Protein AF-R7Q2E0-F1 (afdb_monomer)

Sequence (191 aa):
MAVLASPFTLIGTLVTGNFVAKRSPLEVYLYGYALRFILSLTGPACVSFLKAQEGVVSTTFYFLILFITIMYSFASECLMFVGVGAFFLNVSSSSIHVAGSYLTLLNTSSNMGGTWHKALTLWLVDRLTWREDCIIPPDAAAGTLCPVKYDGYYVISTALVPVAAVIGLYFAKTLPWLAKLPDSSWKASKR

Nearest PDB structures (foldseek):
  5c22-assembly3_C  TM=2.745E-01  e=9.939E+00  Escherichia coli

pLDDT: mean 86.36, std 9.63, range [49.28, 96.69]

Foldseek 3Di:
DCVVLVVVLVVLQVVLLVVCVVDPLLVLQLVLLVQLLVLLVCVVVLVVVCVVVVNDDDPVSVVVVVVSVSSNCSSVRRRNVSSVLVVLQLLLVLAVVCSVVSSVVSVVVVVCVVPVVVVVLVVQQVVQWDFDDDDQPPPHDPPPGGDTPDGSVVVVSVVCSVVSVVVSVVSVPVSVVVSPDDSNVSYDDPD

Structure (mmCIF, N/CA/C/O backbone):
data_AF-R7Q2E0-F1
#
_entry.id   AF-R7Q2E0-F1
#
loop_
_atom_site.group_PDB
_atom_site.id
_atom_site.type_symbol
_atom_site.label_atom_id
_atom_site.label_alt_id
_atom_site.label_comp_id
_atom_site.label_asym_id
_atom_site.label_entity_id
_atom_site.label_seq_id
_atom_site.pdbx_PDB_ins_code
_atom_site.Cartn_x
_atom_site.Cartn_y
_atom_site.Cartn_z
_atom_site.occupancy
_atom_site.B_iso_or_equiv
_atom_site.auth_seq_id
_atom_site.auth_comp_id
_atom_site.auth_asym_id
_atom_site.auth_atom_id
_atom_site.pdbx_PDB_model_num
ATOM 1 N N . MET A 1 1 ? 16.270 4.270 3.795 1.00 54.31 1 MET A N 1
ATOM 2 C CA . MET A 1 1 ? 15.060 5.115 3.655 1.00 54.31 1 MET A CA 1
ATOM 3 C C . MET A 1 1 ? 14.190 5.156 4.912 1.00 54.31 1 MET A C 1
ATOM 5 O O . MET A 1 1 ? 13.760 6.245 5.260 1.00 54.31 1 MET A O 1
ATOM 9 N N . ALA A 1 2 ? 13.994 4.046 5.644 1.00 59.59 2 ALA A N 1
ATOM 10 C CA . ALA A 1 2 ? 13.219 4.038 6.900 1.00 59.59 2 ALA A CA 1
ATOM 11 C C . ALA A 1 2 ? 13.709 5.054 7.956 1.00 59.59 2 ALA A C 1
ATOM 13 O O . ALA A 1 2 ? 12.898 5.665 8.637 1.00 59.59 2 ALA A O 1
ATOM 14 N N . VAL A 1 3 ? 15.023 5.299 8.039 1.00 71.44 3 VAL A N 1
ATOM 15 C CA . VAL A 1 3 ? 15.617 6.264 8.988 1.00 71.44 3 VAL A CA 1
ATOM 16 C C . VAL A 1 3 ? 15.252 7.721 8.671 1.00 71.44 3 VAL A C 1
ATOM 18 O O . VAL A 1 3 ? 15.127 8.529 9.581 1.00 71.44 3 VAL A O 1
ATOM 21 N N . LEU A 1 4 ? 15.062 8.070 7.393 1.00 73.88 4 LEU A N 1
ATOM 22 C CA . LEU A 1 4 ? 14.705 9.440 6.999 1.00 73.88 4 LEU A CA 1
ATOM 23 C C . LEU A 1 4 ? 13.206 9.711 7.169 1.00 73.88 4 LEU A C 1
ATOM 25 O O . LEU A 1 4 ? 12.820 10.837 7.457 1.00 73.88 4 LEU A O 1
ATOM 29 N N . ALA A 1 5 ? 12.369 8.685 6.997 1.00 74.94 5 ALA A N 1
ATOM 30 C CA . ALA A 1 5 ? 10.920 8.796 7.142 1.00 74.94 5 ALA A CA 1
ATOM 31 C C . ALA A 1 5 ? 10.451 8.664 8.601 1.00 74.94 5 ALA A C 1
ATOM 33 O O . ALA A 1 5 ? 9.434 9.250 8.960 1.00 74.94 5 ALA A O 1
ATOM 34 N N . SER A 1 6 ? 11.194 7.952 9.457 1.00 81.56 6 SER A N 1
ATOM 35 C CA . SER A 1 6 ? 10.791 7.662 10.838 1.00 81.56 6 SER A CA 1
ATOM 36 C C . SER A 1 6 ? 10.424 8.881 11.700 1.00 81.56 6 SER A C 1
ATOM 38 O O . SER A 1 6 ? 9.398 8.787 12.380 1.00 81.56 6 SER A O 1
ATOM 40 N N . PRO A 1 7 ? 11.141 10.030 11.692 1.00 82.88 7 PRO A N 1
ATOM 41 C CA . PRO A 1 7 ? 10.708 11.186 12.480 1.00 82.88 7 PRO A CA 1
ATOM 42 C C . PRO A 1 7 ? 9.372 11.755 11.982 1.00 82.88 7 PRO A C 1
ATOM 44 O O . PRO A 1 7 ? 8.519 12.130 12.787 1.00 82.88 7 PRO A O 1
ATOM 47 N N . PHE A 1 8 ? 9.150 11.765 10.664 1.00 82.75 8 PHE A N 1
ATOM 48 C CA . PHE A 1 8 ? 7.896 12.228 10.067 1.00 82.75 8 PHE A CA 1
ATOM 49 C C . PHE A 1 8 ? 6.744 11.273 10.365 1.00 82.75 8 PHE A C 1
ATOM 51 O O . PHE A 1 8 ? 5.653 11.731 10.704 1.00 82.75 8 PHE A O 1
ATOM 58 N N . THR A 1 9 ? 6.983 9.960 10.304 1.00 84.12 9 THR A N 1
ATOM 59 C CA . THR A 1 9 ? 5.995 8.963 10.718 1.00 84.12 9 THR A CA 1
ATOM 60 C C . THR A 1 9 ? 5.638 9.151 12.187 1.00 84.12 9 THR A C 1
ATOM 62 O O . THR A 1 9 ? 4.456 9.170 12.515 1.00 84.12 9 THR A O 1
ATOM 65 N N . LEU A 1 10 ? 6.615 9.341 13.080 1.00 86.75 10 LEU A N 1
ATOM 66 C CA . LEU A 1 10 ? 6.354 9.488 14.514 1.00 86.75 10 LEU A CA 1
ATOM 67 C C . LEU A 1 10 ? 5.422 10.675 14.791 1.00 86.75 10 LEU A C 1
ATOM 69 O O . LEU A 1 10 ? 4.383 10.519 15.433 1.00 86.75 10 LEU A O 1
ATOM 73 N N . ILE A 1 11 ? 5.754 11.846 14.244 1.00 87.12 11 ILE A N 1
ATOM 74 C CA . ILE A 1 11 ? 4.929 13.053 14.377 1.00 87.12 11 ILE A CA 1
ATOM 75 C C . ILE A 1 11 ? 3.557 12.836 13.724 1.00 87.12 11 ILE A C 1
ATOM 77 O O . ILE A 1 11 ? 2.524 13.157 14.313 1.00 87.12 11 ILE A O 1
ATOM 81 N N . GLY A 1 12 ? 3.528 12.242 12.529 1.00 85.12 12 GLY A N 1
ATOM 82 C CA . GLY A 1 12 ? 2.299 11.940 11.801 1.00 85.12 12 GLY A CA 1
ATOM 83 C C . GLY A 1 12 ? 1.367 10.995 12.559 1.00 85.12 12 GLY A C 1
ATOM 84 O O . GLY A 1 12 ? 0.153 11.194 12.551 1.00 85.12 12 GLY A O 1
ATOM 85 N N . THR A 1 13 ? 1.922 10.017 13.273 1.00 87.31 13 THR A N 1
ATOM 86 C CA . THR A 1 13 ? 1.185 9.077 14.129 1.00 87.31 13 THR A CA 1
ATOM 87 C C . THR A 1 13 ? 0.514 9.814 15.287 1.00 87.31 13 THR A C 1
ATOM 89 O O . THR A 1 13 ? -0.667 9.592 15.547 1.00 87.31 13 THR A O 1
ATOM 92 N N . LEU A 1 14 ? 1.220 10.747 15.940 1.00 87.75 14 LEU A N 1
ATOM 93 C CA . LEU A 1 14 ? 0.660 11.557 17.032 1.00 87.75 14 LEU A CA 1
ATOM 94 C C . LEU A 1 14 ? -0.498 12.440 16.550 1.00 87.75 14 LEU A C 1
ATOM 96 O O . LEU A 1 14 ? -1.557 12.492 17.179 1.00 87.75 14 LEU A O 1
ATOM 100 N N . VAL A 1 15 ? -0.325 13.104 15.403 1.00 87.69 15 VAL A N 1
ATOM 101 C CA . VAL A 1 15 ? -1.382 13.922 14.787 1.00 87.69 15 VAL A CA 1
ATOM 102 C C . VAL A 1 15 ? -2.574 13.054 14.389 1.00 87.69 15 VAL A C 1
ATOM 104 O O . VAL A 1 15 ? -3.724 13.420 14.641 1.00 87.69 15 VAL A O 1
ATOM 107 N N . THR A 1 16 ? -2.312 11.880 13.815 1.00 88.62 16 THR A N 1
ATOM 108 C CA . THR A 1 16 ? -3.370 10.964 13.388 1.00 88.62 16 THR A CA 1
ATOM 109 C C . THR A 1 16 ? -4.120 10.363 14.572 1.00 88.62 16 THR A C 1
ATOM 111 O O . THR A 1 16 ? -5.328 10.191 14.476 1.00 88.62 16 THR A O 1
ATOM 114 N N . GLY A 1 17 ? -3.473 10.139 15.719 1.00 86.25 17 GLY A N 1
ATOM 115 C CA . GLY A 1 17 ? -4.158 9.724 16.947 1.00 86.25 17 GLY A CA 1
ATOM 116 C C . GLY A 1 17 ? -5.265 10.704 17.355 1.00 86.25 17 GLY A C 1
ATOM 117 O O . GLY A 1 17 ? -6.399 10.297 17.608 1.00 86.25 17 GLY A O 1
ATOM 118 N N . ASN A 1 18 ? -4.986 12.010 17.297 1.00 86.81 18 ASN A N 1
ATOM 119 C CA . ASN A 1 18 ? -6.003 13.043 17.529 1.00 86.81 18 ASN A CA 1
ATOM 120 C C . ASN A 1 18 ? -7.093 13.054 16.447 1.00 86.81 18 ASN A C 1
ATOM 122 O O . ASN A 1 18 ? -8.248 13.371 16.728 1.00 86.81 18 ASN A O 1
ATOM 126 N N . PHE A 1 19 ? -6.738 12.733 15.202 1.00 86.19 19 PHE A N 1
ATOM 127 C CA . PHE A 1 19 ? -7.691 12.652 14.097 1.00 86.19 19 PHE A CA 1
ATOM 128 C C . PHE A 1 19 ? -8.641 11.455 14.244 1.00 86.19 19 PHE A C 1
ATOM 130 O O . PHE A 1 19 ? -9.847 11.609 14.070 1.00 86.19 19 PHE A O 1
ATOM 137 N N . VAL A 1 20 ? -8.116 10.299 14.656 1.00 89.00 20 VAL A N 1
ATOM 138 C CA . VAL A 1 20 ? -8.879 9.087 14.982 1.00 89.00 20 VAL A CA 1
ATOM 139 C C . VAL A 1 20 ? -9.778 9.297 16.197 1.00 89.00 20 VAL A C 1
ATOM 141 O O . VAL A 1 20 ? -10.866 8.751 16.230 1.00 89.00 20 VAL A O 1
ATOM 144 N N . ALA A 1 21 ? -9.391 10.120 17.174 1.00 84.38 21 ALA A N 1
ATOM 145 C CA . ALA A 1 21 ? -10.281 10.452 18.290 1.00 84.38 21 ALA A CA 1
ATOM 146 C C . ALA A 1 21 ? -11.501 11.294 17.859 1.00 84.38 21 ALA A C 1
ATOM 148 O O . ALA A 1 21 ? -12.548 11.245 18.499 1.00 84.38 21 ALA A O 1
ATOM 149 N N . LYS A 1 22 ? -11.375 12.082 16.780 1.00 85.88 22 LYS A N 1
ATOM 150 C CA . LYS A 1 22 ? -12.439 12.966 16.263 1.00 85.88 22 LYS A CA 1
ATOM 151 C C . LYS A 1 22 ? -13.323 12.319 15.190 1.00 85.88 22 LYS A C 1
ATOM 153 O O . LYS A 1 22 ? -14.399 12.837 14.906 1.00 85.88 22 LYS A O 1
ATOM 158 N N . ARG A 1 23 ? -12.849 11.258 14.538 1.00 86.25 23 ARG A N 1
ATOM 159 C CA . ARG A 1 23 ? -13.483 10.564 13.398 1.00 86.25 23 ARG A CA 1
ATOM 160 C C . ARG A 1 23 ? -13.627 9.076 13.715 1.00 86.25 23 ARG A C 1
ATOM 162 O O . ARG A 1 23 ? -13.121 8.613 14.726 1.00 86.25 23 ARG A O 1
ATOM 169 N N . SER A 1 24 ? -14.280 8.290 12.862 1.00 88.38 24 SER A N 1
ATOM 170 C CA . SER A 1 24 ? -14.234 6.834 13.047 1.00 88.38 24 SER A CA 1
ATOM 171 C C . SER A 1 24 ? -12.842 6.281 12.680 1.00 88.38 24 SER A C 1
ATOM 173 O O . SER A 1 24 ? -12.307 6.654 11.630 1.00 88.38 24 SER A O 1
ATOM 175 N N . PRO A 1 25 ? -12.261 5.342 13.456 1.00 91.31 25 PRO A N 1
ATOM 176 C CA . PRO A 1 25 ? -10.984 4.701 13.119 1.00 91.31 25 PRO A CA 1
ATOM 177 C C . PRO A 1 25 ? -10.942 4.095 11.706 1.00 91.31 25 PRO A C 1
ATOM 179 O O . PRO A 1 25 ? -9.929 4.176 11.009 1.00 91.31 25 PRO A O 1
ATOM 182 N N . LEU A 1 26 ? -12.068 3.540 11.247 1.00 92.12 26 LEU A N 1
ATOM 183 C CA . LEU A 1 26 ? -12.185 2.925 9.924 1.00 92.12 26 LEU A CA 1
ATOM 184 C C . LEU A 1 26 ? -12.320 3.953 8.788 1.00 92.12 26 LEU A C 1
ATOM 186 O O . LEU A 1 26 ? -11.913 3.672 7.663 1.00 92.12 26 LEU A O 1
ATOM 190 N N . GLU A 1 27 ? -12.826 5.159 9.061 1.00 91.75 27 GLU A N 1
ATOM 191 C CA . GLU A 1 27 ? -12.804 6.255 8.080 1.00 91.75 27 GLU A CA 1
ATOM 192 C C . GLU A 1 27 ? -11.373 6.742 7.837 1.00 91.75 27 GLU A C 1
ATOM 194 O O . GLU A 1 27 ? -10.974 6.953 6.692 1.00 91.75 27 GLU A O 1
ATOM 199 N N . VAL A 1 28 ? -10.573 6.860 8.902 1.00 93.44 28 VAL A N 1
ATOM 200 C CA . VAL A 1 28 ? -9.149 7.214 8.794 1.00 93.44 28 VAL A CA 1
ATOM 201 C C . VAL A 1 28 ? -8.389 6.167 7.979 1.00 93.44 28 VAL A C 1
ATOM 203 O O . VAL A 1 28 ? -7.603 6.524 7.098 1.00 93.44 28 VAL A O 1
ATOM 206 N N . TYR A 1 29 ? -8.690 4.882 8.195 1.00 94.56 29 TYR A N 1
ATOM 207 C CA . TYR A 1 29 ? -8.155 3.796 7.374 1.00 94.56 29 TYR A CA 1
ATOM 208 C C . TYR A 1 29 ? -8.505 3.964 5.888 1.00 94.56 29 TYR A C 1
ATOM 210 O O . TYR A 1 29 ? -7.625 3.826 5.038 1.00 94.56 29 TYR A O 1
ATOM 218 N N . LEU A 1 30 ? -9.759 4.296 5.557 1.00 94.88 30 LEU A N 1
ATOM 219 C CA . LEU A 1 30 ? -10.197 4.494 4.170 1.00 94.88 30 LEU A CA 1
ATOM 220 C C . LEU A 1 30 ? -9.506 5.684 3.492 1.00 94.88 30 LEU A C 1
ATOM 222 O O . LEU A 1 30 ? -9.117 5.568 2.329 1.00 94.88 30 LEU A O 1
ATOM 226 N N . TYR A 1 31 ? -9.293 6.798 4.202 1.00 94.06 31 TYR A N 1
ATOM 227 C CA . TYR A 1 31 ? -8.503 7.917 3.674 1.00 94.06 31 TYR A CA 1
ATOM 228 C C . TYR A 1 31 ? -7.063 7.496 3.364 1.00 94.06 31 TYR A C 1
ATOM 230 O O . TYR A 1 31 ? -6.542 7.811 2.292 1.00 94.06 31 TYR A O 1
ATOM 238 N N . GLY A 1 32 ? -6.439 6.737 4.271 1.00 95.12 32 GLY A N 1
ATOM 239 C CA . GLY A 1 32 ? -5.107 6.175 4.057 1.00 95.12 32 GLY A CA 1
ATOM 240 C C . GLY A 1 32 ? -5.056 5.215 2.870 1.00 95.12 32 GLY A C 1
ATOM 241 O O . GLY A 1 32 ? -4.151 5.311 2.043 1.00 95.12 32 GLY A O 1
ATOM 242 N N . TYR A 1 33 ? -6.059 4.345 2.736 1.00 95.56 33 TYR A N 1
ATOM 243 C CA . TYR A 1 33 ? -6.181 3.425 1.609 1.00 95.56 33 TYR A CA 1
ATOM 244 C C . TYR A 1 33 ? -6.274 4.174 0.276 1.00 95.56 33 TYR A C 1
ATOM 246 O O . TYR A 1 33 ? -5.527 3.867 -0.651 1.00 95.56 33 TYR A O 1
ATOM 254 N N . ALA A 1 34 ? -7.150 5.180 0.182 1.00 96.06 34 ALA A N 1
ATOM 255 C CA . ALA A 1 34 ? -7.335 5.969 -1.033 1.00 96.06 34 ALA A CA 1
ATOM 256 C C . ALA A 1 34 ? -6.048 6.708 -1.434 1.00 96.06 34 ALA A C 1
ATOM 258 O O . ALA A 1 34 ? -5.621 6.624 -2.586 1.00 96.06 34 ALA A O 1
ATOM 259 N N . LEU A 1 35 ? -5.388 7.366 -0.474 1.00 95.75 35 LEU A N 1
ATOM 260 C CA . LEU A 1 35 ? -4.114 8.044 -0.713 1.00 95.75 35 LEU A CA 1
ATOM 261 C C . LEU A 1 35 ? -3.034 7.058 -1.179 1.00 95.75 35 LEU A C 1
ATOM 263 O O . LEU A 1 35 ? -2.354 7.303 -2.175 1.00 95.75 35 LEU A O 1
ATOM 267 N N . ARG A 1 36 ? -2.905 5.911 -0.502 1.00 94.50 36 ARG A N 1
ATOM 268 C CA . ARG A 1 36 ? -1.940 4.867 -0.861 1.00 94.50 36 ARG A CA 1
ATOM 269 C C . ARG A 1 36 ? -2.208 4.292 -2.249 1.00 94.50 36 ARG A C 1
ATOM 271 O O . ARG A 1 36 ? -1.256 4.046 -2.985 1.00 94.50 36 ARG A O 1
ATOM 278 N N . PHE A 1 37 ? -3.472 4.082 -2.608 1.00 95.50 37 PHE A N 1
ATOM 279 C CA . PHE A 1 37 ? -3.852 3.585 -3.926 1.00 95.50 37 PHE A CA 1
ATOM 280 C C . PHE A 1 37 ? -3.392 4.553 -5.020 1.00 95.50 37 PHE A C 1
ATOM 282 O O . PHE A 1 37 ? -2.672 4.132 -5.921 1.00 95.50 37 PHE A O 1
ATOM 289 N N . ILE A 1 38 ? -3.683 5.851 -4.890 1.00 95.50 38 ILE A N 1
ATOM 290 C CA . ILE A 1 38 ? -3.251 6.875 -5.857 1.00 95.50 38 ILE A CA 1
ATOM 291 C C . ILE A 1 38 ? -1.720 6.917 -5.970 1.00 95.50 38 ILE A C 1
ATOM 293 O O . ILE A 1 38 ? -1.183 6.873 -7.074 1.00 95.50 38 ILE A O 1
ATOM 297 N N . LEU A 1 39 ? -1.008 6.936 -4.838 1.00 94.44 39 LEU A N 1
ATOM 298 C CA . LEU A 1 39 ? 0.460 6.934 -4.820 1.00 94.44 39 LEU A CA 1
ATOM 299 C C . LEU A 1 39 ? 1.053 5.651 -5.419 1.00 94.44 39 LEU A C 1
ATOM 301 O O . LEU A 1 39 ? 2.131 5.680 -6.000 1.00 94.44 39 LEU A O 1
ATOM 305 N N . SER A 1 40 ? 0.366 4.512 -5.315 1.00 93.19 40 SER A N 1
ATOM 306 C CA . SER A 1 40 ? 0.847 3.258 -5.905 1.00 93.19 40 SER A CA 1
ATOM 307 C C . SER A 1 40 ? 0.826 3.265 -7.436 1.00 93.19 40 SER A C 1
ATOM 309 O O . SER A 1 40 ? 1.659 2.601 -8.054 1.00 93.19 40 SER A O 1
ATOM 311 N N . LEU A 1 41 ? -0.049 4.070 -8.053 1.00 93.69 41 LEU A N 1
ATOM 312 C CA . LEU A 1 41 ? -0.124 4.213 -9.511 1.00 93.69 41 LEU A CA 1
ATOM 313 C C . LEU A 1 41 ? 1.126 4.882 -10.094 1.00 93.69 41 LEU A C 1
ATOM 315 O O . LEU A 1 41 ? 1.469 4.639 -11.249 1.00 93.69 41 LEU A O 1
ATOM 319 N N . THR A 1 42 ? 1.834 5.698 -9.308 1.00 92.94 42 THR A N 1
ATOM 320 C CA . THR A 1 42 ? 3.044 6.382 -9.783 1.00 92.94 42 THR A CA 1
ATOM 321 C C . THR A 1 42 ? 4.257 5.455 -9.831 1.00 92.94 42 THR A C 1
ATOM 323 O O . THR A 1 42 ? 5.205 5.744 -10.552 1.00 92.94 42 THR A O 1
ATOM 326 N N . GLY A 1 43 ? 4.239 4.331 -9.103 1.00 90.94 43 GLY A N 1
ATOM 327 C CA . GLY A 1 43 ? 5.366 3.398 -9.005 1.00 90.94 43 GLY A CA 1
ATOM 328 C C . GLY A 1 43 ? 5.853 2.885 -10.367 1.00 90.94 43 GLY A C 1
ATOM 329 O O . GLY A 1 43 ? 7.004 3.148 -10.722 1.00 90.94 43 GLY A O 1
ATOM 330 N N . PRO A 1 44 ? 4.993 2.223 -11.167 1.00 92.25 44 PRO A N 1
ATOM 331 C CA . PRO A 1 44 ? 5.378 1.736 -12.490 1.00 92.25 44 PRO A CA 1
ATOM 332 C C . PRO A 1 44 ? 5.858 2.850 -13.428 1.00 92.25 44 PRO A C 1
ATOM 334 O O . PRO A 1 44 ? 6.835 2.656 -14.148 1.00 92.25 44 PRO A O 1
ATOM 337 N N . ALA A 1 45 ? 5.234 4.032 -13.367 1.00 90.62 45 ALA A N 1
ATOM 338 C CA . ALA A 1 45 ? 5.626 5.189 -14.171 1.00 90.62 45 ALA A CA 1
ATOM 339 C C . ALA A 1 45 ? 7.036 5.700 -13.816 1.00 90.62 45 ALA A C 1
ATOM 341 O O . ALA A 1 45 ? 7.829 6.019 -14.704 1.00 90.62 45 ALA A O 1
ATOM 342 N N . CYS A 1 46 ? 7.386 5.733 -12.525 1.00 90.44 46 CYS A N 1
ATOM 343 C CA . CYS A 1 46 ? 8.733 6.089 -12.078 1.00 90.44 46 CYS A CA 1
ATOM 344 C C . CYS A 1 46 ? 9.780 5.084 -12.581 1.00 90.44 46 CYS A C 1
ATOM 346 O O . CYS A 1 46 ? 10.847 5.493 -13.038 1.00 90.44 46 CYS A O 1
ATOM 348 N N . VAL A 1 47 ? 9.477 3.782 -12.540 1.00 90.19 47 VAL A N 1
ATOM 349 C CA . VAL A 1 47 ? 10.392 2.737 -13.033 1.00 90.19 47 VAL A CA 1
ATOM 350 C C . VAL A 1 47 ? 10.585 2.847 -14.546 1.00 90.19 47 VAL A C 1
ATOM 352 O O . VAL A 1 47 ? 11.720 2.777 -15.017 1.00 90.19 47 VAL A O 1
ATOM 355 N N . SER A 1 48 ? 9.518 3.081 -15.317 1.00 88.00 48 SER A N 1
ATOM 356 C CA . SER A 1 48 ? 9.633 3.256 -16.770 1.00 88.00 48 SER A CA 1
ATOM 357 C C . SER A 1 48 ? 10.432 4.501 -17.144 1.00 88.00 48 SER A C 1
ATOM 359 O O . SER A 1 48 ? 11.240 4.452 -18.067 1.00 88.00 48 SER A O 1
ATOM 361 N N . PHE A 1 49 ? 10.256 5.597 -16.399 1.00 88.94 49 PHE A N 1
ATOM 362 C CA . PHE A 1 49 ? 11.017 6.825 -16.613 1.00 88.94 49 PHE A CA 1
ATOM 363 C C . PHE A 1 49 ? 12.512 6.615 -16.353 1.00 88.94 49 PHE A C 1
ATOM 365 O O . PHE A 1 49 ? 13.340 7.019 -17.163 1.00 88.94 49 PHE A O 1
ATOM 372 N N . LEU A 1 50 ? 12.864 5.925 -15.263 1.00 87.88 50 LEU A N 1
ATOM 373 C CA . LEU A 1 50 ? 14.260 5.631 -14.946 1.00 87.88 50 LEU A CA 1
ATOM 374 C C . LEU A 1 50 ? 14.909 4.709 -15.990 1.00 87.88 50 LEU A C 1
ATOM 376 O O . LEU A 1 50 ? 16.056 4.938 -16.369 1.00 87.88 50 LEU A O 1
ATOM 380 N N . LYS A 1 51 ? 14.174 3.704 -16.493 1.00 85.19 51 LYS A N 1
ATOM 381 C CA . LYS A 1 51 ? 14.648 2.846 -17.593 1.00 85.19 51 LYS A CA 1
ATOM 382 C C . LYS A 1 51 ? 14.923 3.653 -18.868 1.00 85.19 51 LYS A C 1
ATOM 384 O O . LYS A 1 51 ? 15.920 3.395 -19.529 1.00 85.19 51 LYS A O 1
ATOM 389 N N . ALA A 1 52 ? 14.086 4.643 -19.188 1.00 85.12 52 ALA A N 1
ATOM 390 C CA . ALA A 1 52 ? 14.279 5.511 -20.353 1.00 85.12 52 ALA A CA 1
ATOM 391 C C . ALA A 1 52 ? 15.499 6.446 -20.235 1.00 85.12 52 ALA A C 1
ATOM 393 O O . ALA A 1 52 ? 16.006 6.912 -21.247 1.00 85.12 52 ALA A O 1
ATOM 394 N N . GLN A 1 53 ? 15.969 6.717 -19.015 1.00 85.19 53 GLN A N 1
ATOM 395 C CA . GLN A 1 53 ? 17.150 7.542 -18.733 1.00 85.19 53 GLN A CA 1
ATOM 396 C C . GLN A 1 53 ? 18.427 6.701 -18.540 1.00 85.19 53 GLN A C 1
ATOM 398 O O . GLN A 1 53 ? 19.376 7.172 -17.921 1.00 85.19 53 GLN A O 1
ATOM 403 N N . GLU A 1 54 ? 18.436 5.436 -18.981 1.00 81.44 54 GLU A N 1
ATOM 404 C CA . GLU A 1 54 ? 19.558 4.492 -18.806 1.00 81.44 54 GLU A CA 1
ATOM 405 C C . GLU A 1 54 ? 20.034 4.349 -17.344 1.00 81.44 54 GLU A C 1
ATOM 407 O O . GLU A 1 54 ? 21.186 4.027 -17.065 1.00 81.44 54 GLU A O 1
ATOM 412 N N . GLY A 1 55 ? 19.141 4.584 -16.375 1.00 77.44 55 GLY A N 1
ATOM 413 C CA . GLY A 1 55 ? 19.472 4.528 -14.950 1.00 77.44 55 GLY A CA 1
ATOM 414 C C . GLY A 1 55 ? 20.131 5.789 -14.381 1.00 77.44 55 GLY A C 1
ATOM 415 O O . GLY A 1 55 ? 20.473 5.800 -13.198 1.00 77.44 55 GLY A O 1
ATOM 416 N N . VAL A 1 56 ? 20.272 6.869 -15.159 1.00 83.81 56 VAL A N 1
ATOM 417 C CA . VAL A 1 56 ? 20.785 8.150 -14.658 1.00 83.81 56 VAL A CA 1
ATOM 418 C C . VAL A 1 56 ? 19.730 8.831 -13.781 1.00 83.81 56 VAL A C 1
ATOM 420 O O . VAL A 1 56 ? 18.644 9.203 -14.228 1.00 83.81 56 VAL A O 1
ATOM 423 N N . VAL A 1 57 ? 20.055 9.016 -12.500 1.00 85.69 57 VAL A N 1
ATOM 424 C CA . VAL A 1 57 ? 19.169 9.649 -11.515 1.00 85.69 57 VAL A CA 1
ATOM 425 C C . VAL A 1 57 ? 19.489 11.139 -11.415 1.00 85.69 57 VAL A C 1
ATOM 427 O O . VAL A 1 57 ? 20.498 11.533 -10.835 1.00 85.69 57 VAL A O 1
ATOM 430 N N . SER A 1 58 ? 18.602 11.985 -11.942 1.00 89.94 58 SER A N 1
ATOM 431 C CA . SER A 1 58 ? 18.663 13.435 -11.716 1.00 89.94 58 SER A CA 1
ATOM 432 C C . SER A 1 58 ? 18.323 13.789 -10.262 1.00 89.94 58 SER A C 1
ATOM 434 O O . SER A 1 58 ? 17.444 13.172 -9.653 1.00 89.94 58 SER A O 1
ATOM 436 N N . THR A 1 59 ? 18.952 14.835 -9.718 1.00 89.88 59 THR A N 1
ATOM 437 C CA . THR A 1 59 ? 18.683 15.361 -8.367 1.00 89.88 59 THR A CA 1
ATOM 438 C C . THR A 1 59 ? 17.195 15.645 -8.146 1.00 89.88 59 THR A C 1
ATOM 440 O O . THR A 1 59 ? 16.637 15.290 -7.108 1.00 89.88 59 THR A O 1
ATOM 443 N N . THR A 1 60 ? 16.515 16.218 -9.142 1.00 89.19 60 THR A N 1
ATOM 444 C CA . THR A 1 60 ? 15.072 16.502 -9.070 1.00 89.19 60 THR A CA 1
ATOM 445 C C . THR A 1 60 ? 14.246 15.221 -8.970 1.00 89.19 60 THR A C 1
ATOM 447 O O . THR A 1 60 ? 13.303 15.144 -8.183 1.00 89.19 60 THR A O 1
ATOM 450 N N . PHE A 1 61 ? 14.619 14.187 -9.727 1.00 90.12 61 PHE A N 1
ATOM 451 C CA . PHE A 1 61 ? 13.934 12.895 -9.713 1.00 90.12 61 PHE A CA 1
ATOM 452 C C . PHE A 1 61 ? 14.114 12.170 -8.373 1.00 90.12 61 PHE A C 1
ATOM 454 O O . PHE A 1 61 ? 13.161 11.595 -7.847 1.00 90.12 61 PHE A O 1
ATOM 461 N N . TYR A 1 62 ? 15.304 12.265 -7.772 1.00 90.12 62 TYR A N 1
ATOM 462 C CA . TYR A 1 62 ? 15.565 11.733 -6.435 1.00 90.12 62 TYR A CA 1
ATOM 463 C C . TYR A 1 62 ? 14.639 12.350 -5.375 1.00 90.12 62 TYR A C 1
ATOM 465 O O . TYR A 1 62 ? 13.980 11.617 -4.635 1.00 90.12 62 TYR A O 1
ATOM 473 N N . PHE A 1 63 ? 14.534 13.683 -5.323 1.00 91.44 63 PHE A N 1
ATOM 474 C CA . PHE A 1 63 ? 13.651 14.356 -4.362 1.00 91.44 63 PHE A CA 1
ATOM 475 C C . PHE A 1 63 ? 12.169 14.054 -4.607 1.00 91.44 63 PHE A C 1
ATOM 477 O O . PHE A 1 63 ? 11.414 13.909 -3.645 1.00 91.44 63 PHE A O 1
ATOM 484 N N . LEU A 1 64 ? 11.756 13.889 -5.867 1.00 91.75 64 LEU A N 1
ATOM 485 C CA . LEU A 1 64 ? 10.397 13.472 -6.210 1.00 91.75 64 LEU A CA 1
ATOM 486 C C . LEU A 1 64 ? 10.075 12.072 -5.661 1.00 91.75 64 LEU A C 1
ATOM 488 O O . LEU A 1 64 ? 9.056 11.895 -4.994 1.00 91.75 64 LEU A O 1
ATOM 492 N N . ILE A 1 65 ? 10.948 11.082 -5.889 1.00 91.50 65 ILE A N 1
ATOM 493 C CA . ILE A 1 65 ? 10.766 9.723 -5.350 1.00 91.50 65 ILE A CA 1
ATOM 494 C C . ILE A 1 65 ? 10.778 9.738 -3.824 1.00 91.50 65 ILE A C 1
ATOM 496 O O . ILE A 1 65 ? 9.964 9.055 -3.197 1.00 91.50 65 ILE A O 1
ATOM 500 N N . LEU A 1 66 ? 11.682 10.510 -3.217 1.00 90.69 66 LEU A N 1
ATOM 501 C CA . LEU A 1 66 ? 11.751 10.652 -1.767 1.00 90.69 66 LEU A CA 1
ATOM 502 C C . LEU A 1 66 ? 10.422 11.173 -1.210 1.00 90.69 66 LEU A C 1
ATOM 504 O O . LEU A 1 66 ? 9.879 10.582 -0.279 1.00 90.69 66 LEU A O 1
ATOM 508 N N . PHE A 1 67 ? 9.867 12.222 -1.817 1.00 91.25 67 PHE A N 1
ATOM 509 C CA . PHE A 1 67 ? 8.574 12.778 -1.432 1.00 91.25 67 PHE A CA 1
ATOM 510 C C . PHE A 1 67 ? 7.438 11.754 -1.567 1.00 91.25 67 PHE A C 1
ATOM 512 O O . PHE A 1 67 ? 6.700 11.532 -0.606 1.00 91.25 67 PHE A O 1
ATOM 519 N N . ILE A 1 68 ? 7.332 11.075 -2.717 1.00 92.75 68 ILE A N 1
ATOM 520 C CA . ILE A 1 68 ? 6.324 10.025 -2.950 1.00 92.75 68 ILE A CA 1
ATOM 521 C C . ILE A 1 68 ? 6.448 8.918 -1.897 1.00 92.75 68 ILE A C 1
ATOM 523 O O . ILE A 1 68 ? 5.444 8.469 -1.347 1.00 92.75 68 ILE A O 1
ATOM 527 N N . THR A 1 69 ? 7.675 8.509 -1.568 1.00 90.25 69 THR A N 1
ATOM 528 C CA . THR A 1 69 ? 7.942 7.459 -0.577 1.00 90.25 69 THR A CA 1
ATOM 529 C C . THR A 1 69 ? 7.527 7.890 0.828 1.00 90.25 69 THR A C 1
ATOM 531 O O . THR A 1 69 ? 6.898 7.111 1.539 1.00 90.25 69 THR A O 1
ATOM 534 N N . ILE A 1 70 ? 7.817 9.132 1.230 1.00 90.75 70 ILE A N 1
ATOM 535 C CA . ILE A 1 70 ? 7.396 9.668 2.534 1.00 90.75 70 ILE A CA 1
ATOM 536 C C . ILE A 1 70 ? 5.868 9.732 2.616 1.00 90.75 70 ILE A C 1
ATOM 538 O O . ILE A 1 70 ? 5.291 9.299 3.611 1.00 90.75 70 ILE A O 1
ATOM 542 N N . MET A 1 71 ? 5.198 10.214 1.566 1.00 92.06 71 MET A N 1
ATOM 543 C CA . MET A 1 71 ? 3.731 10.246 1.510 1.00 92.06 71 MET A CA 1
ATOM 544 C C . MET A 1 71 ? 3.123 8.841 1.542 1.00 92.06 71 MET A C 1
ATOM 546 O O . MET A 1 71 ? 2.110 8.616 2.204 1.00 92.06 71 MET A O 1
ATOM 550 N N . TYR A 1 72 ? 3.763 7.874 0.884 1.00 92.56 72 TYR A N 1
ATOM 551 C CA . TYR A 1 72 ? 3.346 6.477 0.912 1.00 92.56 72 TYR A CA 1
ATOM 552 C C . TYR A 1 72 ? 3.472 5.874 2.318 1.00 92.56 72 TYR A C 1
ATOM 554 O O . TYR A 1 72 ? 2.530 5.240 2.802 1.00 92.56 72 TYR A O 1
ATOM 562 N N . SER A 1 73 ? 4.602 6.104 2.996 1.00 90.38 73 SER A N 1
ATOM 563 C CA . SER A 1 73 ? 4.809 5.704 4.394 1.00 90.38 73 SER A CA 1
ATOM 564 C C . SER A 1 73 ? 3.788 6.360 5.316 1.00 90.38 73 SER A C 1
ATOM 566 O O . SER A 1 73 ? 3.171 5.665 6.116 1.00 90.38 73 SER A O 1
ATOM 568 N N . PHE A 1 74 ? 3.514 7.656 5.149 1.00 91.12 74 PHE A N 1
ATOM 569 C CA . PHE A 1 74 ? 2.491 8.361 5.921 1.00 91.12 74 PHE A CA 1
ATOM 570 C C . PHE A 1 74 ? 1.098 7.733 5.747 1.00 91.12 74 PHE A C 1
ATOM 572 O O . PHE A 1 74 ? 0.410 7.457 6.729 1.00 91.12 74 PHE A O 1
ATOM 579 N N . ALA A 1 75 ? 0.686 7.442 4.511 1.00 93.44 75 ALA A N 1
ATOM 580 C CA . ALA A 1 75 ? -0.598 6.797 4.245 1.00 93.44 75 ALA A CA 1
ATOM 581 C C . ALA A 1 75 ? -0.691 5.401 4.890 1.00 93.44 75 ALA A C 1
ATOM 583 O O . ALA A 1 75 ? -1.705 5.049 5.493 1.00 93.44 75 ALA A O 1
ATOM 584 N N . SER A 1 76 ? 0.382 4.613 4.789 1.00 91.44 76 SER A N 1
ATOM 585 C CA . SER A 1 76 ? 0.455 3.252 5.328 1.00 91.44 76 SER A CA 1
ATOM 586 C C . SER A 1 76 ? 0.490 3.211 6.858 1.00 91.44 76 SER A C 1
ATOM 588 O O . SER A 1 76 ? -0.275 2.481 7.483 1.00 91.44 76 SER A O 1
ATOM 590 N N . GLU A 1 77 ? 1.414 3.950 7.460 1.00 90.88 77 GLU A N 1
ATOM 591 C CA . GLU A 1 77 ? 1.768 3.839 8.875 1.00 90.88 77 GLU A CA 1
ATOM 592 C C . GLU A 1 77 ? 0.924 4.790 9.723 1.00 90.88 77 GLU A C 1
ATOM 594 O O . GLU A 1 77 ? 0.320 4.367 10.703 1.00 90.88 77 GLU A O 1
ATOM 599 N N . CYS A 1 78 ? 0.809 6.060 9.328 1.00 92.19 78 CYS A N 1
ATOM 600 C CA . CYS A 1 78 ? 0.073 7.035 10.126 1.00 92.19 78 CYS A CA 1
ATOM 601 C C . CYS A 1 78 ? -1.435 6.832 9.999 1.00 92.19 78 CYS A C 1
ATOM 603 O O . CYS A 1 78 ? -2.113 6.793 11.013 1.00 92.19 78 CYS A O 1
ATOM 605 N N . LEU A 1 79 ? -1.972 6.681 8.783 1.00 93.88 79 LEU A N 1
ATOM 606 C CA . LEU A 1 79 ? -3.424 6.588 8.579 1.00 93.88 79 LEU A CA 1
ATOM 607 C C . LEU A 1 79 ? -3.948 5.155 8.737 1.00 93.88 79 LEU A C 1
ATOM 609 O O . LEU A 1 79 ? -4.784 4.894 9.602 1.00 93.88 79 LEU A O 1
ATOM 613 N N . MET A 1 80 ? -3.469 4.215 7.916 1.00 93.75 80 MET A N 1
ATOM 614 C CA . MET A 1 80 ? -4.028 2.858 7.899 1.00 93.75 80 MET A CA 1
ATOM 615 C C . MET A 1 80 ? -3.684 2.073 9.168 1.00 93.75 80 MET A C 1
ATOM 617 O O . MET A 1 80 ? -4.590 1.534 9.802 1.00 93.75 80 MET A O 1
ATOM 621 N N . PHE A 1 81 ? -2.406 2.008 9.558 1.00 91.69 81 PHE A N 1
ATOM 622 C CA . PHE A 1 81 ? -1.984 1.209 10.714 1.00 91.69 81 PHE A CA 1
ATOM 623 C C . PHE A 1 81 ? -2.551 1.749 12.038 1.00 91.69 81 PHE A C 1
ATOM 625 O O . PHE A 1 81 ? -3.080 0.970 12.829 1.00 91.69 81 PHE A O 1
ATOM 632 N N . VAL A 1 82 ? -2.547 3.070 12.257 1.00 92.12 82 VAL A N 1
ATOM 633 C CA . VAL A 1 82 ? -3.199 3.663 13.443 1.00 92.12 82 VAL A CA 1
ATOM 634 C C . VAL A 1 82 ? -4.714 3.473 13.402 1.00 92.12 82 VAL A C 1
ATOM 636 O O . VAL A 1 82 ? -5.300 3.106 14.417 1.00 92.12 82 VAL A O 1
ATOM 639 N N . GLY A 1 83 ? -5.357 3.679 12.247 1.00 92.81 83 GLY A N 1
ATOM 640 C CA . GLY A 1 83 ? -6.806 3.522 12.103 1.00 92.81 83 GLY A CA 1
ATOM 641 C C . GLY A 1 83 ? -7.278 2.100 12.416 1.00 92.81 83 GLY A C 1
ATOM 642 O O . GLY A 1 83 ? -8.185 1.907 13.226 1.00 92.81 83 GLY A O 1
ATOM 643 N N . VAL A 1 84 ? -6.624 1.084 11.841 1.00 92.44 84 VAL A N 1
ATOM 644 C CA . VAL A 1 84 ? -6.957 -0.320 12.133 1.00 92.44 84 VAL A CA 1
ATOM 645 C C . VAL A 1 84 ? -6.563 -0.717 13.558 1.00 92.44 84 VAL A C 1
ATOM 647 O O . VAL A 1 84 ? -7.316 -1.430 14.214 1.00 92.44 84 VAL A O 1
ATOM 650 N N . GLY A 1 85 ? -5.439 -0.213 14.078 1.00 91.69 85 GLY A N 1
ATOM 651 C CA . GLY A 1 85 ? -5.004 -0.470 15.452 1.00 91.69 85 GLY A CA 1
ATOM 652 C C . GLY A 1 85 ? -5.991 0.073 16.487 1.00 91.69 85 GLY A C 1
ATOM 653 O O . GLY A 1 85 ? -6.352 -0.632 17.427 1.00 91.69 85 GLY A O 1
ATOM 654 N N . ALA A 1 86 ? -6.504 1.287 16.281 1.00 90.94 86 ALA A N 1
ATOM 655 C CA . ALA A 1 86 ? -7.546 1.868 17.123 1.00 90.94 86 ALA A CA 1
ATOM 656 C C . ALA A 1 86 ? -8.866 1.089 17.031 1.00 90.94 86 ALA A C 1
ATOM 658 O O . ALA A 1 86 ? -9.527 0.871 18.045 1.00 90.94 86 ALA A O 1
ATOM 659 N N . PHE A 1 87 ? -9.228 0.597 15.842 1.00 90.94 87 PHE A N 1
ATOM 660 C CA . PHE A 1 87 ? -10.372 -0.301 15.699 1.00 90.94 87 PHE A CA 1
ATOM 661 C C . PHE A 1 87 ? -10.169 -1.611 16.479 1.00 90.94 87 PHE A C 1
ATOM 663 O O . PHE A 1 87 ? -11.041 -2.002 17.249 1.00 90.94 87 PHE A O 1
ATOM 670 N N . PHE A 1 88 ? -9.007 -2.259 16.361 1.00 91.25 88 PHE A N 1
ATOM 671 C CA . PHE A 1 88 ? -8.701 -3.483 17.107 1.00 91.25 88 PHE A CA 1
ATOM 672 C C . PHE A 1 88 ? -8.722 -3.275 18.620 1.00 91.25 88 PHE A C 1
ATOM 674 O O . PHE A 1 88 ? -9.191 -4.158 19.338 1.00 91.25 88 PHE A O 1
ATOM 681 N N . LEU A 1 89 ? -8.272 -2.117 19.111 1.00 89.62 89 LEU A N 1
ATOM 682 C CA . LEU A 1 89 ? -8.379 -1.756 20.525 1.00 89.62 89 LEU A CA 1
ATOM 683 C C . LEU A 1 89 ? -9.840 -1.689 20.986 1.00 89.62 89 LEU A C 1
ATOM 685 O O . LEU A 1 89 ? -10.163 -2.275 22.017 1.00 89.62 89 LEU A O 1
ATOM 689 N N . ASN A 1 90 ? -10.723 -1.058 20.206 1.00 87.31 90 ASN A N 1
ATOM 690 C CA . ASN A 1 90 ? -12.152 -0.950 20.527 1.00 87.31 90 ASN A CA 1
ATOM 691 C C . ASN A 1 90 ? -12.868 -2.313 20.512 1.00 87.31 90 ASN A C 1
ATOM 693 O O . ASN A 1 90 ? -13.648 -2.638 21.407 1.00 87.31 90 ASN A O 1
ATOM 697 N N . VAL A 1 91 ? -12.574 -3.153 19.517 1.00 86.44 91 VAL A N 1
ATOM 698 C CA . VAL A 1 91 ? -13.151 -4.506 19.444 1.00 86.44 91 VAL A CA 1
ATOM 699 C C . VAL A 1 91 ? -12.641 -5.366 20.608 1.00 86.44 91 VAL A C 1
ATOM 701 O O . VAL A 1 91 ? -13.407 -6.096 21.233 1.00 86.44 91 VAL A O 1
ATOM 704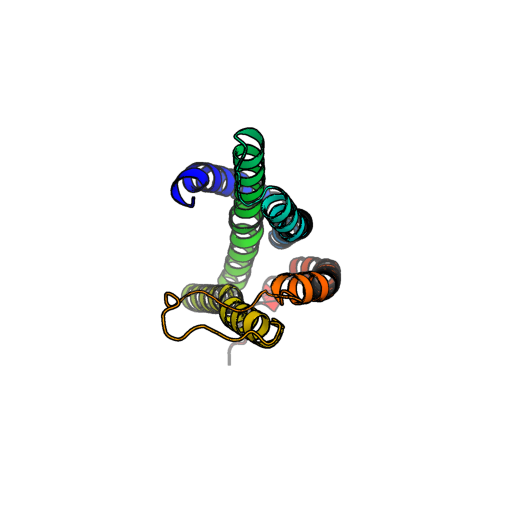 N N . SER A 1 92 ? -11.359 -5.248 20.959 1.00 86.81 92 SER A N 1
ATOM 705 C CA . SER A 1 92 ? -10.757 -6.019 22.052 1.00 86.81 92 SER A CA 1
ATOM 706 C C . SER A 1 92 ? -11.256 -5.593 23.431 1.00 86.81 92 SER A C 1
ATOM 708 O O . SER A 1 92 ? -11.509 -6.451 24.277 1.00 86.81 92 SER A O 1
ATOM 710 N N . SER A 1 93 ? -11.437 -4.290 23.668 1.00 83.06 93 SER A N 1
ATOM 711 C CA . SER A 1 93 ? -11.926 -3.765 24.950 1.00 83.06 93 SER A CA 1
ATOM 712 C C . SER A 1 93 ? -13.359 -4.209 25.267 1.00 83.06 93 SER A C 1
ATOM 714 O O . SER A 1 93 ? -13.718 -4.326 26.438 1.00 83.06 93 SER A O 1
ATOM 716 N N . SER A 1 94 ? -14.147 -4.564 24.246 1.00 79.81 94 SER A N 1
ATOM 717 C CA . SER A 1 94 ? -15.489 -5.137 24.410 1.00 79.81 94 SER A CA 1
ATOM 718 C C . SER A 1 94 ? -15.480 -6.490 25.143 1.00 79.81 94 SER A C 1
ATOM 720 O O . SER A 1 94 ? -16.457 -6.839 25.810 1.00 79.81 94 SER A O 1
ATOM 722 N N . SER A 1 95 ? -14.367 -7.234 25.086 1.00 76.00 95 SER A N 1
ATOM 723 C CA . SER A 1 95 ? -14.163 -8.515 25.775 1.00 76.00 95 SER A CA 1
ATOM 724 C C . SER A 1 95 ? -13.125 -8.376 26.898 1.00 76.00 95 SER A C 1
ATOM 726 O O . SER A 1 95 ? -12.007 -8.877 26.794 1.00 76.00 95 SER A O 1
ATOM 728 N N . ILE A 1 96 ? -13.518 -7.718 27.998 1.00 70.00 96 ILE A N 1
ATOM 729 C CA . ILE A 1 96 ? -12.663 -7.349 29.152 1.00 70.00 96 ILE A CA 1
ATOM 730 C C . ILE A 1 96 ? -11.729 -8.477 29.628 1.00 70.00 96 ILE A C 1
ATOM 732 O O . ILE A 1 96 ? -10.574 -8.219 29.953 1.00 70.00 96 ILE A O 1
ATOM 736 N N . HIS A 1 97 ? -12.190 -9.731 29.644 1.00 76.81 97 HIS A N 1
ATOM 737 C CA . HIS A 1 97 ? -11.405 -10.862 30.152 1.00 76.81 97 HIS A CA 1
ATOM 738 C C . HIS A 1 97 ? -10.284 -11.342 29.210 1.00 76.81 97 HIS A C 1
ATOM 740 O O . HIS A 1 97 ? -9.394 -12.056 29.659 1.00 76.81 97 HIS A O 1
ATOM 746 N N . VAL A 1 98 ? -10.317 -10.985 27.918 1.00 81.50 98 VAL A N 1
ATOM 747 C CA . VAL A 1 98 ? -9.396 -11.519 26.887 1.00 81.50 98 VAL A CA 1
ATOM 748 C C . VAL A 1 98 ? -8.876 -10.420 25.944 1.00 81.50 98 VAL A C 1
ATOM 750 O O . VAL A 1 98 ? -8.324 -10.704 24.882 1.00 81.50 98 VAL A O 1
ATOM 753 N N . ALA A 1 99 ? -9.016 -9.149 26.330 1.00 84.00 99 ALA A N 1
ATOM 754 C CA . ALA A 1 99 ? -8.694 -8.005 25.477 1.00 84.00 99 ALA A CA 1
ATOM 755 C C . ALA A 1 99 ? -7.244 -8.035 24.956 1.00 84.00 99 ALA A C 1
ATOM 757 O O . ALA A 1 99 ? -7.009 -7.834 23.768 1.00 84.00 99 ALA A O 1
ATOM 758 N N . GLY A 1 100 ? -6.267 -8.351 25.815 1.00 86.62 100 GLY A N 1
ATOM 759 C CA . GLY A 1 100 ? -4.852 -8.389 25.424 1.00 86.62 100 GLY A CA 1
ATOM 760 C C . GLY A 1 100 ? -4.523 -9.494 24.415 1.00 86.62 100 GLY A C 1
ATOM 761 O O . GLY A 1 100 ? -3.864 -9.244 23.402 1.00 86.62 100 GLY A O 1
ATOM 762 N N . SER A 1 101 ? -5.009 -10.715 24.655 1.00 90.00 101 SER A N 1
ATOM 763 C CA . SER A 1 101 ? -4.778 -11.850 23.753 1.00 90.00 101 SER A CA 1
ATOM 764 C C . SER A 1 101 ? -5.481 -11.654 22.409 1.00 90.00 101 SER A C 1
ATOM 766 O O . SER A 1 101 ? -4.895 -11.951 21.370 1.00 90.00 101 SER A O 1
ATOM 768 N N . TYR A 1 102 ? -6.697 -11.099 22.413 1.00 89.31 102 TYR A N 1
ATOM 769 C CA . TYR A 1 102 ? -7.439 -10.810 21.187 1.00 89.31 102 TYR A CA 1
ATOM 770 C C . TYR A 1 102 ? -6.780 -9.695 20.363 1.00 89.31 102 TYR A C 1
ATOM 772 O O . TYR A 1 102 ? -6.570 -9.866 19.163 1.00 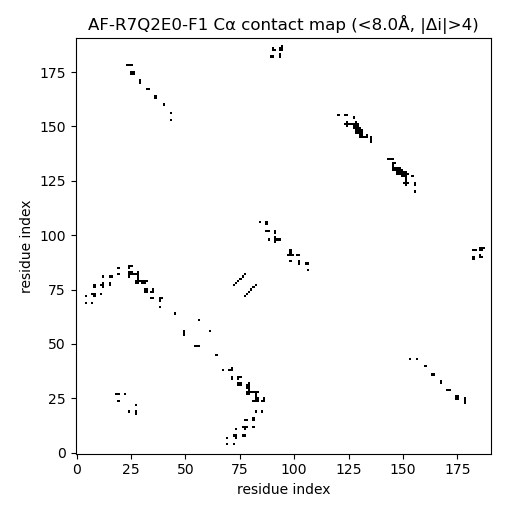89.31 102 TYR A O 1
ATOM 780 N N . LEU A 1 103 ? -6.330 -8.616 21.013 1.00 91.00 103 LEU A N 1
ATOM 781 C CA . LEU A 1 103 ? -5.569 -7.544 20.366 1.00 91.00 103 LEU A CA 1
ATOM 782 C C . LEU A 1 103 ? -4.279 -8.069 19.727 1.00 91.00 103 LEU A C 1
ATOM 784 O O . LEU A 1 103 ? -3.953 -7.724 18.590 1.00 91.00 103 LEU 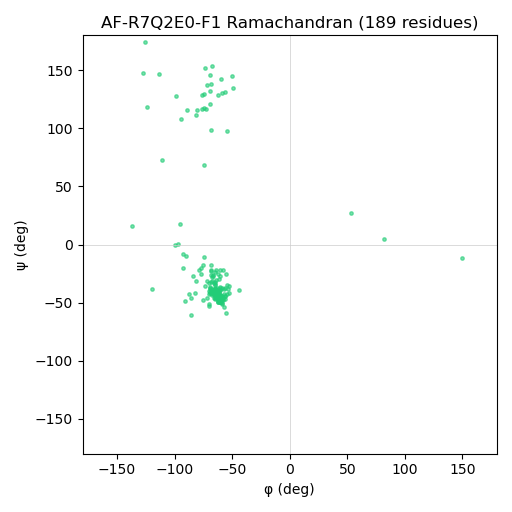A O 1
ATOM 788 N N . THR A 1 104 ? -3.549 -8.921 20.450 1.00 92.81 104 THR A N 1
ATOM 789 C CA . THR A 1 104 ? -2.307 -9.525 19.953 1.00 92.81 104 THR A CA 1
ATOM 790 C C . THR A 1 104 ? -2.586 -10.391 18.729 1.00 92.81 104 THR A C 1
ATOM 792 O O . THR A 1 104 ? -1.921 -10.236 17.710 1.00 92.81 104 THR A O 1
ATOM 795 N N . LEU A 1 105 ? -3.612 -11.242 18.787 1.00 92.00 105 LEU A N 1
ATOM 796 C CA . LEU A 1 105 ? -4.003 -12.105 17.675 1.00 92.00 105 LEU A CA 1
ATOM 797 C C . LEU A 1 105 ? -4.405 -11.301 16.433 1.00 92.00 105 LEU A C 1
ATOM 799 O O . LEU A 1 105 ? -3.953 -11.618 15.331 1.00 92.00 105 LEU A O 1
ATOM 803 N N . LEU A 1 106 ? -5.208 -10.246 16.597 1.00 91.50 106 LEU A N 1
ATOM 804 C CA . LEU A 1 106 ? -5.606 -9.370 15.493 1.00 91.50 106 LEU A CA 1
ATOM 805 C C . LEU A 1 106 ? -4.399 -8.665 14.862 1.00 91.50 106 LEU A C 1
ATOM 807 O O . LEU A 1 106 ? -4.276 -8.633 13.636 1.00 91.50 106 LEU A O 1
ATOM 811 N N . ASN A 1 107 ? -3.467 -8.172 15.681 1.00 91.94 107 ASN A N 1
ATOM 812 C CA . ASN A 1 107 ? -2.223 -7.574 15.197 1.00 91.94 107 ASN A CA 1
ATOM 813 C C . ASN A 1 107 ? -1.352 -8.589 14.445 1.00 91.94 107 ASN A C 1
ATOM 815 O O . ASN A 1 107 ? -0.849 -8.284 13.364 1.00 91.94 107 ASN A O 1
ATOM 819 N N . THR A 1 108 ? -1.213 -9.813 14.961 1.00 93.56 108 THR A N 1
ATOM 820 C CA . THR A 1 108 ? -0.477 -10.891 14.285 1.00 93.56 108 THR A CA 1
ATOM 821 C C . THR A 1 108 ? -1.114 -11.243 12.944 1.00 93.56 108 THR A C 1
ATOM 823 O O . THR A 1 108 ? -0.412 -11.310 11.934 1.00 93.56 108 THR A O 1
ATOM 826 N N . SER A 1 109 ? -2.440 -11.402 12.902 1.00 93.12 109 SER A N 1
ATOM 827 C CA . SER A 1 109 ? -3.178 -11.677 11.666 1.00 93.12 109 SER A CA 1
ATOM 828 C C . SER A 1 109 ? -3.014 -10.548 10.645 1.00 93.12 109 SER A C 1
ATOM 830 O O . SER A 1 109 ? -2.808 -10.810 9.460 1.00 93.12 109 SER A O 1
ATOM 832 N N . SER A 1 110 ? -3.067 -9.292 11.092 1.00 91.12 110 SER A N 1
ATOM 833 C CA . SER A 1 110 ? -2.890 -8.116 10.234 1.00 91.12 110 SER A CA 1
ATOM 834 C C . SER A 1 110 ? -1.475 -8.040 9.647 1.00 91.12 110 SER A C 1
ATOM 836 O O . SER A 1 110 ? -1.305 -7.903 8.434 1.00 91.12 110 SER A O 1
ATOM 838 N N . ASN A 1 111 ? -0.445 -8.234 10.476 1.00 90.81 111 ASN A N 1
ATOM 839 C CA . ASN A 1 111 ? 0.955 -8.221 10.039 1.00 90.81 111 ASN A CA 1
ATOM 840 C C . ASN A 1 111 ? 1.278 -9.372 9.073 1.00 90.81 111 ASN A C 1
ATOM 842 O O . ASN A 1 111 ? 2.005 -9.179 8.091 1.00 90.81 111 ASN A O 1
ATOM 846 N N . MET A 1 112 ? 0.701 -10.555 9.312 1.00 90.81 112 MET A N 1
ATOM 847 C CA . MET A 1 112 ? 0.791 -11.691 8.396 1.00 90.81 112 MET A CA 1
ATOM 848 C C . MET A 1 112 ? 0.138 -11.348 7.052 1.00 90.81 112 MET A C 1
ATOM 850 O O . MET A 1 112 ? 0.785 -11.488 6.012 1.00 90.81 112 MET A O 1
ATOM 854 N N . GLY A 1 113 ? -1.086 -10.803 7.083 1.00 88.00 113 GLY A N 1
ATOM 855 C CA . GLY A 1 113 ? -1.835 -10.309 5.922 1.00 88.00 113 GLY A CA 1
ATOM 856 C C . GLY A 1 113 ? -1.060 -9.287 5.076 1.00 88.00 113 GLY A C 1
ATOM 857 O O . GLY A 1 113 ? -1.081 -9.335 3.844 1.00 88.00 113 GLY A O 1
ATOM 858 N N . GLY A 1 114 ? -0.301 -8.406 5.729 1.00 84.19 114 GLY A N 1
ATOM 859 C CA . GLY A 1 114 ? 0.530 -7.392 5.078 1.00 84.19 114 GLY A CA 1
ATOM 860 C C . GLY A 1 114 ? 1.819 -7.910 4.427 1.00 84.19 114 GLY A C 1
ATOM 861 O O . GLY A 1 114 ? 2.462 -7.163 3.687 1.00 84.19 114 GLY A O 1
ATOM 862 N N . THR A 1 115 ? 2.214 -9.164 4.673 1.00 88.44 115 THR A N 1
ATOM 863 C CA . THR A 1 115 ? 3.528 -9.679 4.247 1.00 88.44 115 THR A CA 1
ATOM 864 C C . THR A 1 115 ? 3.439 -10.861 3.285 1.00 88.44 115 THR A C 1
ATOM 866 O O . THR A 1 115 ? 4.217 -10.905 2.334 1.00 88.44 115 THR A O 1
ATOM 869 N N . TRP A 1 116 ? 2.490 -11.785 3.476 1.00 88.38 116 TRP A N 1
ATOM 870 C CA . TRP A 1 116 ? 2.426 -13.043 2.708 1.00 88.38 116 TRP A CA 1
ATOM 871 C C . TRP A 1 116 ? 2.372 -12.836 1.185 1.00 88.38 116 TRP A C 1
ATOM 873 O O . TRP A 1 116 ? 3.020 -13.558 0.430 1.00 88.38 116 TRP A O 1
ATOM 883 N N . HIS A 1 117 ? 1.658 -11.802 0.732 1.00 89.50 117 HIS A N 1
ATOM 884 C CA . HIS A 1 117 ? 1.478 -11.523 -0.690 1.00 89.50 117 HIS A CA 1
ATOM 885 C C . HIS A 1 117 ? 2.775 -11.079 -1.383 1.00 89.50 117 HIS A C 1
ATOM 887 O O . HIS A 1 117 ? 2.901 -11.252 -2.587 1.00 89.50 117 HIS A O 1
ATOM 893 N N . LYS A 1 118 ? 3.766 -10.546 -0.654 1.00 90.31 118 LYS A N 1
ATOM 894 C CA . LYS A 1 118 ? 5.014 -10.048 -1.258 1.00 90.31 118 LYS A CA 1
ATOM 895 C C . LYS A 1 118 ? 5.811 -11.171 -1.918 1.00 90.31 118 LYS A C 1
ATOM 897 O O . LYS A 1 118 ? 6.264 -11.011 -3.046 1.00 90.31 118 LYS A O 1
ATOM 902 N N . ALA A 1 119 ? 5.945 -12.307 -1.231 1.00 91.25 119 ALA A N 1
ATOM 903 C CA . ALA A 1 119 ? 6.643 -13.474 -1.765 1.00 91.25 119 ALA A CA 1
ATOM 904 C C . ALA A 1 119 ? 5.916 -14.044 -2.991 1.00 91.25 119 ALA A C 1
ATOM 906 O O . ALA A 1 119 ? 6.551 -14.351 -3.996 1.00 91.25 119 ALA A O 1
ATOM 907 N N . LEU A 1 120 ? 4.582 -14.108 -2.931 1.00 92.94 120 LEU A N 1
ATOM 908 C CA . LEU A 1 120 ? 3.755 -14.543 -4.055 1.00 92.94 120 LEU A CA 1
ATOM 909 C C . LEU A 1 120 ? 3.916 -13.619 -5.271 1.00 92.94 120 LEU A C 1
ATOM 911 O O . LEU A 1 120 ? 4.110 -14.105 -6.381 1.00 92.94 120 LEU A O 1
ATOM 915 N N . THR A 1 121 ? 3.875 -12.300 -5.069 1.00 92.62 121 THR A N 1
ATOM 916 C CA . THR A 1 121 ? 4.056 -11.316 -6.143 1.00 92.62 121 THR A CA 1
ATOM 917 C C . THR A 1 121 ? 5.421 -11.463 -6.804 1.00 92.62 121 THR A C 1
ATOM 919 O O . THR A 1 121 ? 5.485 -11.510 -8.026 1.00 92.62 121 THR A O 1
ATOM 922 N N . LEU A 1 122 ? 6.502 -11.576 -6.025 1.00 92.56 122 LEU A N 1
ATOM 923 C CA . LEU A 1 122 ? 7.850 -11.753 -6.576 1.00 92.56 122 LEU A CA 1
ATOM 924 C C . LEU A 1 122 ? 7.969 -13.057 -7.375 1.00 92.56 122 LEU A C 1
ATOM 926 O O . LEU A 1 122 ? 8.456 -13.042 -8.500 1.00 92.56 122 LEU A O 1
ATOM 930 N N . TRP A 1 123 ? 7.431 -14.157 -6.846 1.00 93.31 123 TRP A N 1
ATOM 931 C CA . TRP A 1 123 ? 7.402 -15.437 -7.555 1.00 93.31 123 TRP A CA 1
ATOM 932 C C . TRP A 1 123 ? 6.624 -15.365 -8.882 1.00 93.31 123 TRP A C 1
ATOM 934 O O . TRP A 1 123 ? 7.043 -15.945 -9.885 1.00 93.31 123 TRP A O 1
ATOM 944 N N . LEU A 1 124 ? 5.508 -14.628 -8.918 1.00 93.44 124 LEU A N 1
ATOM 945 C CA . LEU A 1 124 ? 4.739 -14.403 -10.145 1.00 93.44 124 LEU A CA 1
ATOM 946 C C . LEU A 1 124 ? 5.487 -13.517 -11.149 1.00 93.44 124 LEU A C 1
ATOM 948 O O . LEU A 1 124 ? 5.409 -13.786 -12.346 1.00 93.44 124 LEU A O 1
ATOM 952 N N . VAL A 1 125 ? 6.204 -12.480 -10.690 1.00 93.12 125 VAL A N 1
ATOM 953 C CA . VAL A 1 125 ? 7.006 -11.603 -11.567 1.00 93.12 125 VAL A CA 1
ATOM 954 C C . VAL A 1 125 ? 8.024 -12.438 -12.331 1.00 93.12 125 VAL A C 1
ATOM 956 O O . VAL A 1 125 ? 8.115 -12.312 -13.552 1.00 93.12 125 VAL A O 1
ATOM 959 N N . ASP A 1 126 ? 8.731 -13.331 -11.641 1.00 90.06 126 ASP A N 1
ATOM 960 C CA . ASP A 1 126 ? 9.740 -14.186 -12.264 1.00 90.06 126 ASP A CA 1
ATOM 961 C C . ASP A 1 126 ? 9.127 -15.125 -13.308 1.00 90.06 126 ASP A C 1
ATOM 963 O O . ASP A 1 126 ? 9.682 -15.299 -14.391 1.00 90.06 126 ASP A O 1
ATOM 967 N N . ARG A 1 127 ? 7.947 -15.691 -13.025 1.00 90.75 127 ARG A N 1
ATOM 968 C CA . ARG A 1 127 ? 7.238 -16.594 -13.947 1.00 90.75 127 ARG A CA 1
ATOM 969 C C . ARG A 1 127 ? 6.642 -15.893 -15.165 1.00 90.75 127 ARG A C 1
ATOM 971 O O . ARG A 1 127 ? 6.532 -16.516 -16.215 1.00 90.75 127 ARG A O 1
ATOM 978 N N . LEU A 1 128 ? 6.229 -14.637 -15.019 1.00 91.38 128 LEU A N 1
ATOM 979 C CA . LEU A 1 128 ? 5.627 -13.844 -16.095 1.00 91.38 128 LEU A CA 1
ATOM 980 C C . LEU A 1 128 ? 6.659 -13.058 -16.910 1.00 91.38 128 LEU A C 1
ATOM 982 O O . LEU A 1 128 ? 6.313 -12.487 -17.943 1.00 91.38 128 LEU A O 1
ATOM 986 N N . THR A 1 129 ? 7.913 -13.014 -16.461 1.00 90.44 129 THR A N 1
ATOM 987 C CA . THR A 1 129 ? 8.985 -12.343 -17.192 1.00 90.44 129 THR A CA 1
ATOM 988 C C . THR A 1 129 ? 9.427 -13.201 -18.372 1.00 90.44 129 THR A C 1
ATOM 990 O O . THR A 1 129 ? 9.972 -14.288 -18.197 1.00 90.44 129 THR A O 1
ATOM 993 N N . TRP A 1 130 ? 9.233 -12.682 -19.585 1.00 86.81 130 TRP A N 1
ATOM 994 C CA . TRP A 1 130 ? 9.666 -13.328 -20.820 1.00 86.81 130 TRP A CA 1
ATOM 995 C C . TRP A 1 130 ? 10.989 -12.731 -21.301 1.00 86.81 130 TRP A C 1
ATOM 997 O O . TRP A 1 130 ? 11.112 -11.514 -21.487 1.00 86.81 130 TRP A O 1
ATOM 1007 N N . ARG A 1 131 ? 11.969 -13.597 -21.556 1.00 83.94 131 ARG A N 1
ATOM 1008 C CA . ARG A 1 131 ? 13.290 -13.242 -22.091 1.00 83.94 131 ARG A CA 1
ATOM 1009 C C . ARG A 1 131 ? 13.443 -13.830 -23.489 1.00 83.94 131 ARG A C 1
ATOM 1011 O O . ARG A 1 131 ? 12.860 -14.871 -23.772 1.00 83.94 131 ARG A O 1
ATOM 1018 N N . GLU A 1 132 ? 14.156 -13.137 -24.369 1.00 81.44 132 GLU A N 1
ATOM 1019 C CA . GLU A 1 132 ? 14.475 -13.691 -25.691 1.00 81.44 132 GLU A CA 1
ATOM 1020 C C . GLU A 1 132 ? 15.543 -14.779 -25.571 1.00 81.44 132 GLU A C 1
ATOM 1022 O O . GLU A 1 132 ? 16.357 -14.746 -24.650 1.00 81.44 132 GLU A O 1
ATOM 1027 N N . ASP A 1 133 ? 15.549 -15.738 -26.495 1.00 74.94 133 ASP A N 1
ATOM 1028 C CA . ASP A 1 133 ? 16.623 -16.724 -26.567 1.00 74.94 133 ASP A CA 1
ATOM 1029 C C . ASP A 1 133 ? 17.901 -16.025 -27.037 1.00 74.94 133 ASP A C 1
ATOM 1031 O O . ASP A 1 133 ? 17.945 -15.426 -28.112 1.00 74.94 133 ASP A O 1
ATOM 1035 N N . CYS A 1 134 ? 18.951 -16.089 -26.224 1.00 73.00 134 CYS A N 1
ATOM 1036 C CA . CYS A 1 134 ? 20.266 -15.584 -26.583 1.00 73.00 134 CYS A CA 1
ATOM 1037 C C . CYS A 1 134 ? 21.325 -16.659 -26.362 1.00 73.00 134 CYS A C 1
ATOM 1039 O O . CYS A 1 134 ? 21.237 -17.487 -25.454 1.00 73.00 134 CYS A O 1
ATOM 1041 N N . ILE A 1 135 ? 22.350 -16.631 -27.208 1.00 71.31 135 ILE A N 1
ATOM 1042 C CA . ILE A 1 135 ? 23.517 -17.490 -27.062 1.00 71.31 135 ILE A CA 1
ATOM 1043 C C . ILE A 1 135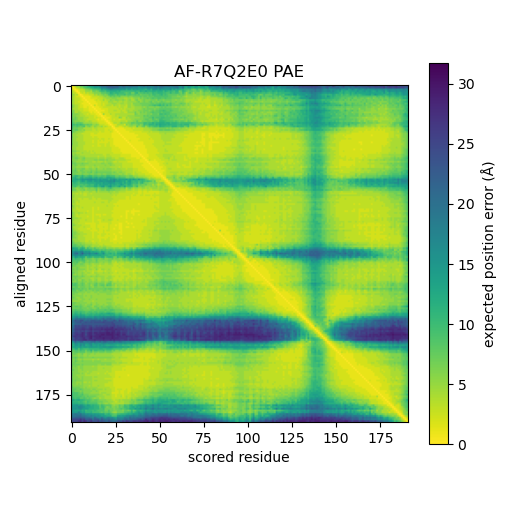 ? 24.419 -16.816 -26.034 1.00 71.31 135 ILE A C 1
ATOM 1045 O O . ILE A 1 135 ? 24.962 -15.746 -26.301 1.00 71.31 135 ILE A O 1
ATOM 1049 N N . ILE A 1 136 ? 24.554 -17.424 -24.858 1.00 69.25 136 ILE A N 1
ATOM 1050 C CA . ILE A 1 136 ? 25.478 -16.959 -23.822 1.00 69.25 136 ILE A CA 1
ATOM 1051 C C . ILE A 1 136 ? 26.873 -17.477 -24.207 1.00 69.25 136 ILE A 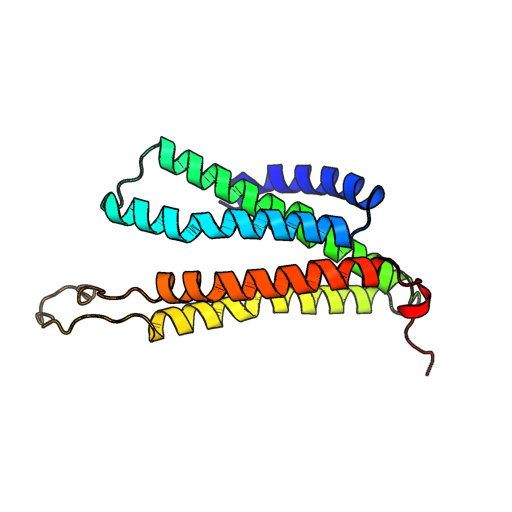C 1
ATOM 1053 O O . ILE A 1 136 ? 27.060 -18.696 -24.256 1.00 69.25 136 ILE A O 1
ATOM 1057 N N . PRO A 1 137 ? 27.850 -16.605 -24.519 1.00 71.62 137 PRO A N 1
ATOM 1058 C CA . PRO A 1 137 ? 29.219 -17.043 -24.764 1.00 71.62 137 PRO A CA 1
ATOM 1059 C C . PRO A 1 137 ? 29.779 -17.750 -23.517 1.00 71.62 137 PRO A C 1
ATOM 1061 O O . PRO A 1 137 ? 29.513 -17.288 -22.406 1.00 71.62 137 PRO A O 1
ATOM 1064 N N . PRO A 1 138 ? 30.579 -18.821 -23.663 1.00 67.38 138 PRO A N 1
ATOM 1065 C CA . PRO A 1 138 ? 31.139 -19.562 -22.525 1.00 67.38 138 PRO A CA 1
ATOM 1066 C C . PRO A 1 138 ? 32.036 -18.704 -21.614 1.00 67.38 138 PRO A C 1
ATOM 1068 O O . PRO A 1 138 ? 32.173 -19.009 -20.432 1.00 67.38 138 PRO A O 1
ATOM 1071 N N . ASP A 1 139 ? 32.573 -17.600 -22.142 1.00 69.00 139 ASP A N 1
ATOM 1072 C CA . ASP A 1 139 ? 33.468 -16.675 -21.436 1.00 69.00 139 ASP A CA 1
ATOM 1073 C C . ASP A 1 139 ? 32.724 -15.458 -20.858 1.00 69.00 139 ASP A C 1
ATOM 1075 O O . ASP A 1 139 ? 33.330 -14.547 -20.288 1.00 69.00 139 ASP A O 1
ATOM 1079 N N . ALA A 1 140 ? 31.404 -15.390 -21.046 1.00 62.22 140 ALA A N 1
ATOM 1080 C CA . ALA A 1 140 ? 30.625 -14.256 -20.598 1.00 62.22 140 ALA A CA 1
ATOM 1081 C C . ALA A 1 140 ? 30.415 -14.327 -19.082 1.00 62.22 140 ALA A C 1
ATOM 1083 O O . ALA A 1 140 ? 29.967 -15.337 -18.537 1.00 62.22 140 ALA A O 1
ATOM 1084 N N . ALA A 1 141 ? 30.732 -13.226 -18.395 1.00 59.62 141 ALA A N 1
ATOM 1085 C CA . ALA A 1 141 ? 30.521 -13.095 -16.960 1.00 59.62 141 ALA A CA 1
ATOM 1086 C C . ALA A 1 141 ? 29.085 -13.506 -16.593 1.00 59.62 141 ALA A C 1
ATOM 1088 O O . ALA A 1 141 ? 28.130 -13.097 -17.267 1.00 59.62 141 ALA A O 1
ATOM 1089 N N . ALA A 1 142 ? 28.944 -14.309 -15.531 1.00 50.53 142 ALA A N 1
ATOM 1090 C CA . ALA A 1 142 ? 27.662 -14.765 -15.003 1.00 50.53 142 ALA A CA 1
ATOM 1091 C C . ALA A 1 142 ? 26.768 -13.546 -14.716 1.00 50.53 142 ALA A C 1
ATOM 1093 O O . ALA A 1 142 ? 26.932 -12.864 -13.707 1.00 50.53 142 ALA A O 1
ATOM 1094 N N . GLY A 1 143 ? 25.876 -13.220 -15.653 1.00 54.91 143 GLY A N 1
ATOM 1095 C CA . GLY A 1 143 ? 25.157 -11.944 -15.642 1.00 54.91 143 GLY A CA 1
ATOM 1096 C C . GLY A 1 143 ? 24.774 -11.385 -17.014 1.00 54.91 143 GLY A C 1
ATOM 1097 O O . GLY A 1 143 ? 23.929 -10.496 -17.068 1.00 54.91 143 GLY A O 1
ATOM 1098 N N . THR A 1 144 ? 25.298 -11.922 -18.122 1.00 56.03 144 THR A N 1
ATOM 1099 C CA . THR A 1 144 ? 24.762 -11.659 -19.475 1.00 56.03 144 THR A CA 1
ATOM 1100 C C . THR A 1 144 ? 23.450 -12.417 -19.679 1.00 56.03 144 THR A C 1
ATOM 1102 O O . THR A 1 144 ? 23.340 -13.392 -20.414 1.00 56.03 144 THR A O 1
ATOM 1105 N N . LEU A 1 145 ? 22.431 -11.984 -18.942 1.00 67.19 145 LEU A N 1
ATOM 1106 C CA . LEU A 1 145 ? 21.067 -12.450 -19.102 1.00 67.19 145 LEU A CA 1
ATOM 1107 C C . LEU A 1 145 ? 20.534 -11.918 -20.431 1.00 67.19 145 LEU A C 1
ATOM 1109 O O . LEU A 1 145 ? 20.665 -10.729 -20.726 1.00 67.19 145 LEU A O 1
ATOM 1113 N N . CYS A 1 146 ? 19.921 -12.801 -21.213 1.00 73.75 146 CYS A N 1
ATOM 1114 C CA . CYS A 1 146 ? 19.257 -12.430 -22.452 1.00 73.75 146 CYS A CA 1
ATOM 1115 C C . CYS A 1 146 ? 18.292 -11.253 -22.246 1.00 73.75 146 CYS A C 1
ATOM 1117 O O . CYS A 1 146 ? 17.670 -11.162 -21.176 1.00 73.75 146 CYS A O 1
ATOM 1119 N N . PRO A 1 147 ? 18.153 -10.360 -23.244 1.00 78.06 147 PRO A N 1
ATOM 1120 C CA . PRO A 1 147 ? 17.335 -9.168 -23.102 1.00 78.06 147 PRO A CA 1
ATOM 1121 C C . PRO A 1 147 ? 15.898 -9.540 -22.718 1.00 78.06 147 PRO A C 1
ATOM 1123 O O . PRO A 1 147 ? 15.269 -10.435 -23.291 1.00 78.06 147 PRO A O 1
ATOM 1126 N N . VAL A 1 148 ? 15.385 -8.858 -21.691 1.00 82.44 148 VAL A N 1
ATOM 1127 C CA . VAL A 1 148 ? 14.004 -9.018 -21.225 1.00 82.44 148 VAL A CA 1
ATOM 1128 C C . VAL A 1 148 ? 13.083 -8.332 -22.229 1.00 82.44 148 VAL A C 1
ATOM 1130 O O . VAL A 1 148 ? 13.150 -7.116 -22.393 1.00 82.44 148 VAL A O 1
ATOM 1133 N N . LYS A 1 149 ? 12.203 -9.104 -22.873 1.00 82.94 149 LYS A N 1
ATOM 1134 C CA . LYS A 1 149 ? 11.217 -8.587 -23.834 1.00 82.94 149 LYS A CA 1
ATOM 1135 C C . LYS A 1 149 ? 9.952 -8.106 -23.138 1.00 82.94 149 LYS A C 1
ATOM 1137 O O . LYS A 1 149 ? 9.468 -7.013 -23.413 1.00 82.94 149 LYS A O 1
ATOM 1142 N N . TYR A 1 150 ? 9.444 -8.916 -22.209 1.00 85.75 150 TYR A N 1
ATOM 1143 C CA . TYR A 1 150 ? 8.302 -8.572 -21.369 1.00 85.75 150 TYR A CA 1
ATOM 1144 C C . TYR A 1 150 ? 8.698 -8.705 -19.908 1.00 85.75 150 TYR A C 1
ATOM 1146 O O . TYR A 1 150 ? 9.057 -9.784 -19.441 1.00 85.75 150 TYR A O 1
ATOM 1154 N N . ASP A 1 151 ? 8.627 -7.593 -19.188 1.00 89.69 151 ASP A N 1
ATOM 1155 C CA . ASP A 1 151 ? 8.911 -7.551 -17.761 1.00 89.69 151 ASP A CA 1
ATOM 1156 C C . ASP A 1 151 ? 7.621 -7.836 -16.978 1.00 89.69 151 ASP A C 1
ATOM 1158 O O . ASP A 1 151 ? 6.654 -7.064 -17.040 1.00 89.69 151 ASP A O 1
ATOM 1162 N N . GLY A 1 152 ? 7.611 -8.953 -16.242 1.00 90.31 152 GLY A N 1
ATOM 1163 C CA . GLY A 1 152 ? 6.464 -9.398 -15.449 1.00 90.31 152 GLY A CA 1
ATOM 1164 C C . GLY A 1 152 ? 6.022 -8.369 -14.403 1.00 90.31 152 GLY A C 1
ATOM 1165 O O . GLY A 1 152 ? 4.853 -8.353 -14.014 1.00 90.31 152 GLY A O 1
ATOM 1166 N N . TYR A 1 153 ? 6.910 -7.446 -14.009 1.00 92.19 153 TYR A N 1
ATOM 1167 C CA . TYR A 1 153 ? 6.591 -6.328 -13.125 1.00 92.19 153 TYR A CA 1
ATOM 1168 C C . TYR A 1 153 ? 5.438 -5.465 -13.654 1.00 92.19 153 TYR A C 1
ATOM 1170 O O . TYR A 1 153 ? 4.507 -5.157 -12.905 1.00 92.19 153 TYR A O 1
ATOM 1178 N N . TYR A 1 154 ? 5.463 -5.086 -14.937 1.00 92.56 154 TYR A N 1
ATOM 1179 C CA . TYR A 1 154 ? 4.426 -4.224 -15.516 1.00 92.56 154 TYR A CA 1
ATOM 1180 C C . TYR A 1 154 ? 3.113 -4.977 -15.725 1.00 92.56 154 TYR A C 1
ATOM 1182 O O . TYR A 1 154 ? 2.042 -4.413 -15.492 1.00 92.56 154 TYR A O 1
ATOM 1190 N N . VAL A 1 155 ? 3.185 -6.258 -16.096 1.00 92.12 155 VAL A N 1
ATOM 1191 C CA . VAL A 1 155 ? 2.006 -7.126 -16.245 1.00 92.12 155 VAL A CA 1
ATOM 1192 C C . VAL A 1 155 ? 1.271 -7.254 -14.912 1.00 92.12 155 VAL A C 1
ATOM 1194 O O . VAL A 1 155 ? 0.070 -7.011 -14.833 1.00 92.12 155 VAL A O 1
ATOM 1197 N N . ILE A 1 156 ? 1.992 -7.560 -13.832 1.00 93.62 156 ILE A N 1
ATOM 1198 C CA . ILE A 1 156 ? 1.377 -7.717 -12.510 1.00 93.62 156 ILE A CA 1
ATOM 1199 C C . ILE A 1 156 ? 0.896 -6.377 -11.962 1.00 93.62 156 ILE A C 1
ATOM 1201 O O . ILE A 1 156 ? -0.208 -6.302 -11.428 1.00 93.62 156 ILE A O 1
ATOM 1205 N N . SER A 1 157 ? 1.685 -5.311 -12.110 1.00 92.75 157 SER A N 1
ATOM 1206 C CA . SER A 1 157 ? 1.299 -3.988 -11.610 1.00 92.75 157 SER A CA 1
ATOM 1207 C C . SER A 1 157 ? 0.007 -3.499 -12.262 1.00 92.75 157 SER A C 1
ATOM 1209 O O . SER A 1 157 ? -0.885 -3.028 -11.565 1.00 92.75 157 SER A O 1
ATOM 1211 N N . THR A 1 158 ? -0.139 -3.664 -13.579 1.00 91.75 158 THR A N 1
ATOM 1212 C CA . THR A 1 158 ? -1.365 -3.282 -14.298 1.00 91.75 158 THR A CA 1
ATOM 1213 C C . THR A 1 158 ? -2.551 -4.182 -13.947 1.00 91.75 158 THR A C 1
ATOM 1215 O O . THR A 1 158 ? -3.657 -3.673 -13.776 1.00 91.75 158 THR A O 1
ATOM 1218 N N . ALA A 1 159 ? -2.333 -5.487 -13.751 1.00 92.94 159 ALA A N 1
ATOM 1219 C CA . ALA A 1 159 ? -3.381 -6.426 -13.349 1.00 92.94 159 ALA A CA 1
ATOM 1220 C C . ALA A 1 159 ? -3.872 -6.222 -11.902 1.00 92.94 159 ALA A C 1
ATOM 1222 O O . ALA A 1 159 ? -5.054 -6.416 -11.619 1.00 92.94 159 ALA A O 1
ATOM 1223 N N . LEU A 1 160 ? -3.002 -5.809 -10.975 1.00 93.81 160 LEU A N 1
ATOM 1224 C CA . LEU A 1 160 ? -3.366 -5.602 -9.568 1.00 93.81 160 LEU A CA 1
ATOM 1225 C C . LEU A 1 160 ? -4.104 -4.283 -9.310 1.00 93.81 160 LEU A C 1
ATOM 1227 O O . LEU A 1 160 ? -4.825 -4.185 -8.319 1.00 93.81 160 LEU A O 1
ATOM 1231 N N . VAL A 1 161 ? -3.979 -3.285 -10.187 1.00 94.75 161 VAL A N 1
ATOM 1232 C CA . VAL A 1 161 ? -4.702 -2.005 -10.076 1.00 94.75 161 VAL A CA 1
ATOM 1233 C C . VAL A 1 161 ? -6.228 -2.185 -10.033 1.00 94.75 161 VAL A C 1
ATOM 1235 O O . VAL A 1 161 ? -6.835 -1.697 -9.077 1.00 94.75 161 VAL A O 1
ATOM 1238 N N . PRO A 1 162 ? -6.886 -2.886 -10.983 1.00 95.50 162 PRO A N 1
ATOM 1239 C CA . PRO A 1 162 ? -8.331 -3.102 -10.914 1.00 95.50 162 PRO A CA 1
ATOM 1240 C C . PRO A 1 162 ? -8.728 -3.960 -9.709 1.00 95.50 162 PRO A C 1
AT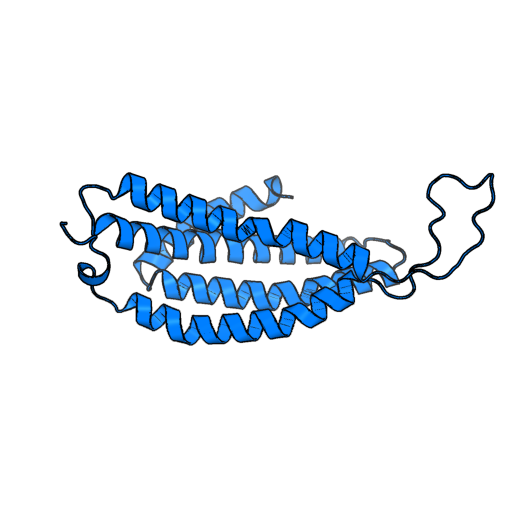OM 1242 O O . PRO A 1 162 ? -9.755 -3.692 -9.090 1.00 95.50 162 PRO A O 1
ATOM 1245 N N . VAL A 1 163 ? -7.905 -4.941 -9.319 1.00 94.44 163 VAL A N 1
ATOM 1246 C CA . VAL A 1 163 ? -8.148 -5.761 -8.120 1.00 94.44 163 VAL A CA 1
ATOM 1247 C C . VAL A 1 163 ? -8.164 -4.885 -6.867 1.00 94.44 163 VAL A C 1
ATOM 1249 O O . VAL A 1 163 ? -9.105 -4.950 -6.076 1.00 94.44 163 VAL A O 1
ATOM 1252 N N . ALA A 1 164 ? -7.164 -4.015 -6.709 1.00 94.56 164 ALA A N 1
ATOM 1253 C CA . ALA A 1 164 ? -7.110 -3.054 -5.617 1.00 94.56 164 ALA A CA 1
ATOM 1254 C C . ALA A 1 164 ? -8.298 -2.082 -5.670 1.00 94.56 164 ALA A C 1
ATOM 1256 O O . ALA A 1 164 ? -8.949 -1.872 -4.654 1.00 94.56 164 ALA A O 1
ATOM 1257 N N . ALA A 1 165 ? -8.667 -1.562 -6.842 1.00 96.06 165 ALA A N 1
ATOM 1258 C CA . ALA A 1 165 ? -9.829 -0.685 -6.974 1.00 96.06 165 ALA A CA 1
ATOM 1259 C C . ALA A 1 165 ? -11.132 -1.368 -6.513 1.00 96.06 165 ALA A C 1
ATOM 1261 O O . ALA A 1 165 ? -11.887 -0.790 -5.732 1.00 96.06 165 ALA A O 1
ATOM 1262 N N . VAL A 1 166 ? -11.379 -2.613 -6.932 1.00 96.69 166 VAL A N 1
ATOM 1263 C CA . VAL A 1 166 ? -12.569 -3.384 -6.532 1.00 96.69 166 VAL A CA 1
ATOM 1264 C C . VAL A 1 166 ? -12.587 -3.639 -5.024 1.00 96.69 166 VAL A C 1
ATOM 1266 O O . VAL A 1 166 ? -13.612 -3.415 -4.379 1.00 96.69 166 VAL A O 1
ATOM 1269 N N . ILE A 1 167 ? -11.455 -4.045 -4.440 1.00 94.69 167 ILE A N 1
ATOM 1270 C CA . ILE A 1 167 ? -11.329 -4.240 -2.987 1.00 94.69 167 ILE A CA 1
ATOM 1271 C C . ILE A 1 167 ? -11.560 -2.920 -2.244 1.00 94.69 167 ILE A C 1
ATOM 1273 O O . ILE A 1 167 ? -12.280 -2.894 -1.249 1.00 94.69 167 ILE A O 1
ATOM 1277 N N . GLY A 1 168 ? -11.001 -1.817 -2.740 1.00 95.06 168 GLY A N 1
ATOM 1278 C CA . GLY A 1 168 ? -11.194 -0.483 -2.181 1.00 95.06 168 GLY A CA 1
ATOM 1279 C C . GLY A 1 168 ? -12.658 -0.053 -2.184 1.00 95.06 168 GLY A C 1
ATOM 1280 O O . GLY A 1 168 ? -13.159 0.422 -1.168 1.00 95.06 168 GLY A O 1
ATOM 1281 N N . LEU A 1 169 ? -13.376 -0.279 -3.289 1.00 95.69 169 LEU A N 1
ATOM 1282 C CA . LEU A 1 169 ? -14.814 -0.006 -3.387 1.00 95.69 169 LEU A CA 1
ATOM 1283 C C . LEU A 1 169 ? -15.634 -0.885 -2.440 1.00 95.69 169 LEU A C 1
ATOM 1285 O O . LEU A 1 169 ? -16.596 -0.410 -1.832 1.00 95.69 169 LEU A O 1
ATOM 1289 N N . TYR A 1 170 ? -15.254 -2.154 -2.295 1.00 96.00 170 TYR A N 1
ATOM 1290 C CA . TYR A 1 170 ? -15.862 -3.051 -1.321 1.00 96.00 170 TYR A CA 1
ATOM 1291 C C . TYR A 1 170 ? -15.641 -2.538 0.110 1.00 96.00 170 TYR A C 1
ATOM 1293 O O . TYR A 1 170 ? -16.601 -2.366 0.858 1.00 96.00 170 TYR A O 1
ATOM 1301 N N . PHE A 1 171 ? -14.408 -2.189 0.482 1.00 94.81 171 PHE A N 1
ATOM 1302 C CA . PHE A 1 171 ? -14.095 -1.640 1.804 1.00 94.81 171 PHE A CA 1
ATOM 1303 C C . PHE A 1 171 ? -14.779 -0.302 2.074 1.00 94.81 171 PHE A C 1
ATOM 1305 O O . PHE A 1 171 ? -15.284 -0.101 3.177 1.00 94.81 171 PHE A O 1
ATOM 1312 N N . ALA A 1 172 ? -14.873 0.582 1.081 1.00 93.12 172 ALA A N 1
ATOM 1313 C CA . ALA A 1 172 ? -15.568 1.859 1.211 1.00 93.12 172 ALA A CA 1
ATOM 1314 C C . ALA A 1 172 ? -17.057 1.692 1.556 1.00 93.12 172 ALA A C 1
ATOM 1316 O O . ALA A 1 172 ? -17.638 2.565 2.195 1.00 93.12 172 ALA A O 1
ATOM 1317 N N . LYS A 1 173 ? -17.674 0.567 1.174 1.00 92.06 173 LYS A N 1
ATOM 1318 C CA . LYS A 1 173 ? -19.059 0.232 1.535 1.00 92.06 173 LYS A CA 1
ATOM 1319 C C . LYS A 1 173 ? -19.152 -0.502 2.873 1.00 92.06 173 LYS A C 1
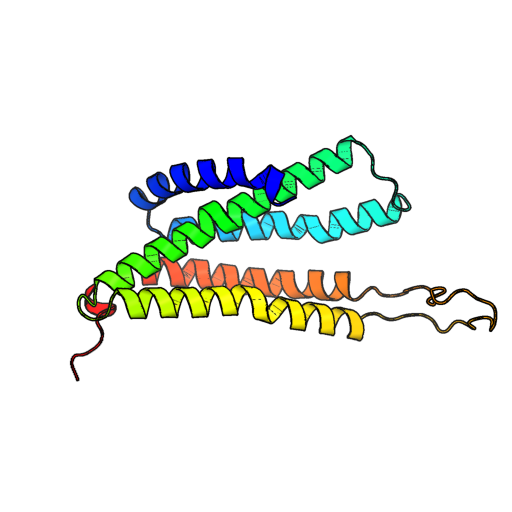ATOM 1321 O O . LYS A 1 173 ? -20.022 -0.192 3.682 1.00 92.06 173 LYS A O 1
ATOM 1326 N N . THR A 1 174 ? -18.259 -1.457 3.115 1.00 92.56 174 THR A N 1
ATOM 1327 C CA . THR A 1 174 ? -18.356 -2.382 4.254 1.00 92.56 174 THR A CA 1
ATOM 1328 C C . THR A 1 174 ? -17.809 -1.783 5.553 1.00 92.56 174 THR A C 1
ATOM 1330 O O . THR A 1 174 ? -18.422 -1.937 6.609 1.00 92.56 174 THR A O 1
ATOM 1333 N N . LEU A 1 175 ? -16.677 -1.073 5.509 1.00 91.44 175 LEU A N 1
ATOM 1334 C CA . LEU A 1 175 ? -16.014 -0.557 6.714 1.00 91.44 175 LEU A CA 1
ATOM 1335 C C . LEU A 1 175 ? -16.837 0.505 7.469 1.00 91.44 175 LEU A C 1
ATOM 1337 O O . LEU A 1 175 ? -16.905 0.417 8.694 1.00 91.44 175 LEU A O 1
ATOM 1341 N N . PRO A 1 176 ? -17.532 1.456 6.812 1.00 88.19 176 PRO A N 1
ATOM 1342 C CA . PRO A 1 176 ? -18.394 2.400 7.527 1.00 88.19 176 PRO A CA 1
ATOM 1343 C C . PRO A 1 176 ? -19.605 1.732 8.184 1.00 88.19 176 PRO A C 1
ATOM 1345 O O . PRO A 1 176 ? -20.128 2.241 9.171 1.00 88.19 176 PRO A O 1
ATOM 1348 N N . TRP A 1 177 ? -20.066 0.599 7.646 1.00 87.81 177 TRP A N 1
ATOM 1349 C CA . TRP A 1 177 ? -21.109 -0.201 8.283 1.00 87.81 177 TRP A CA 1
ATOM 1350 C C . TRP A 1 177 ? -20.574 -0.909 9.535 1.00 87.81 177 TRP A C 1
ATOM 1352 O O . TRP A 1 177 ? -21.181 -0.789 10.596 1.00 87.81 177 TRP A O 1
ATOM 1362 N N . LEU A 1 178 ? -19.394 -1.538 9.451 1.00 86.56 178 LEU A N 1
ATOM 1363 C CA . LEU A 1 178 ? -18.702 -2.142 10.601 1.00 86.56 178 LEU A CA 1
ATOM 1364 C C . LEU A 1 178 ? -18.443 -1.121 11.720 1.00 86.56 178 LEU A C 1
ATOM 1366 O O . LEU A 1 178 ? -18.608 -1.439 12.893 1.00 86.56 178 LEU A O 1
ATOM 1370 N N . ALA A 1 179 ? -18.099 0.117 11.357 1.00 83.44 179 A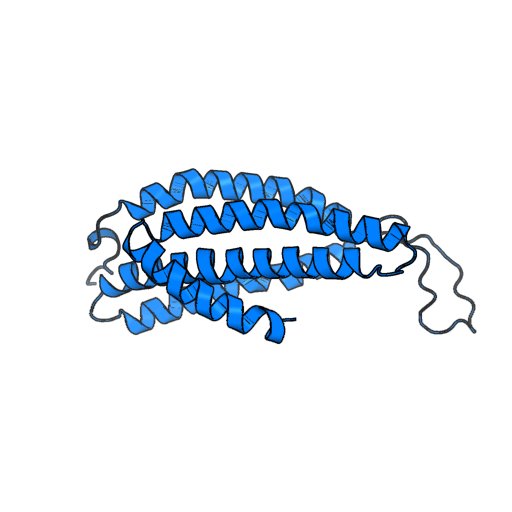LA A N 1
ATOM 1371 C CA . ALA A 1 179 ? -17.871 1.212 12.299 1.00 83.44 179 ALA A CA 1
ATOM 1372 C C . ALA A 1 179 ? -19.114 1.623 13.105 1.00 83.44 179 ALA A C 1
ATOM 1374 O O . ALA A 1 179 ? -18.970 2.254 14.148 1.00 83.44 179 ALA A O 1
ATOM 1375 N N . LYS A 1 180 ? -20.322 1.320 12.613 1.00 85.38 180 LYS A N 1
ATOM 1376 C CA . LYS A 1 180 ? -21.593 1.674 13.265 1.00 85.38 180 LYS A CA 1
ATOM 1377 C C . LYS A 1 180 ? -22.126 0.574 14.181 1.00 85.38 180 LYS A C 1
ATOM 1379 O O . LYS A 1 180 ? -23.129 0.798 14.857 1.00 85.38 180 LYS A O 1
ATOM 1384 N N . LEU A 1 181 ? -21.519 -0.612 14.172 1.00 86.06 181 LEU A N 1
ATOM 1385 C CA . LEU A 1 181 ? -21.974 -1.719 15.006 1.00 86.06 181 LEU A CA 1
ATOM 1386 C C . LEU A 1 181 ? -21.717 -1.415 16.490 1.00 86.06 181 LEU A C 1
ATOM 1388 O O . LEU A 1 181 ? -20.647 -0.902 16.823 1.00 86.06 181 LEU A O 1
ATOM 1392 N N . PRO A 1 182 ? -22.670 -1.735 17.383 1.00 82.56 182 PRO A N 1
ATOM 1393 C CA . PRO A 1 182 ? -22.497 -1.529 18.814 1.00 82.56 182 PRO A CA 1
ATOM 1394 C C . PRO A 1 182 ? -21.423 -2.464 19.381 1.00 82.56 182 PRO A C 1
ATOM 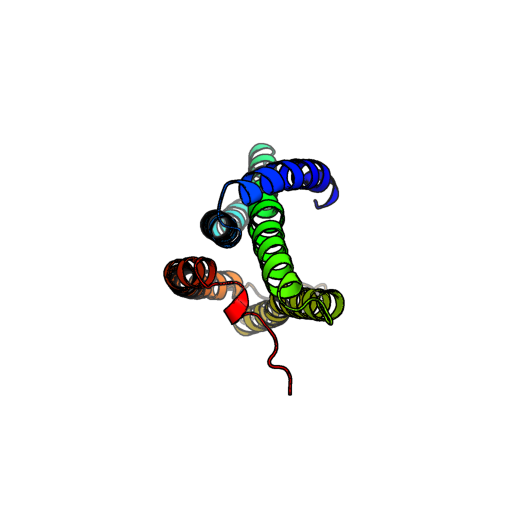1396 O O . PRO A 1 182 ? -21.244 -3.586 18.906 1.00 82.56 182 PRO A O 1
ATOM 1399 N N . ASP A 1 183 ? -20.786 -2.051 20.477 1.00 77.75 183 ASP A N 1
ATOM 1400 C CA . ASP A 1 183 ? -19.738 -2.823 21.166 1.00 77.75 183 ASP A CA 1
ATOM 1401 C C . ASP A 1 183 ? -20.186 -4.236 21.580 1.00 77.75 183 ASP A C 1
ATOM 1403 O O . ASP A 1 183 ? -19.390 -5.168 21.687 1.00 77.75 183 ASP A O 1
ATOM 1407 N N . SER A 1 184 ? -21.492 -4.437 21.776 1.00 76.75 184 SER A N 1
ATOM 1408 C CA . SER A 1 184 ? -22.070 -5.752 22.060 1.00 76.75 184 SER A CA 1
ATOM 1409 C C . SER A 1 184 ? -21.862 -6.768 20.935 1.00 76.75 184 SER A C 1
ATOM 1411 O O . SER A 1 184 ? -21.739 -7.954 21.234 1.00 76.75 184 SER A O 1
ATOM 1413 N N . SER A 1 185 ? -21.776 -6.330 19.675 1.00 82.56 185 SER A N 1
ATOM 1414 C CA . SER A 1 185 ? -21.536 -7.198 18.515 1.00 82.56 185 SER A CA 1
ATOM 1415 C C . SER A 1 185 ? -20.130 -7.803 18.497 1.00 82.56 185 SER A C 1
ATOM 1417 O O . SER A 1 185 ? -19.907 -8.800 17.817 1.00 82.56 185 SER A O 1
ATOM 1419 N N . TRP A 1 186 ? -19.198 -7.229 19.261 1.00 80.62 186 TRP A N 1
ATOM 1420 C CA . TRP A 1 186 ? -17.795 -7.643 19.328 1.00 80.62 186 TRP A CA 1
ATOM 1421 C C . TRP A 1 186 ? -17.475 -8.514 20.549 1.00 80.62 186 TRP A C 1
ATOM 1423 O O . TRP A 1 186 ? -16.335 -8.946 20.735 1.00 80.62 186 TRP A O 1
ATOM 1433 N N . LYS A 1 187 ? -18.469 -8.783 21.404 1.00 73.38 187 LYS A N 1
ATOM 1434 C CA . LYS A 1 187 ? -18.291 -9.609 22.601 1.00 73.38 187 LYS A CA 1
ATOM 1435 C C . LYS A 1 187 ? -18.174 -11.079 22.220 1.00 73.38 187 LYS A C 1
ATOM 1437 O O . LYS A 1 187 ? -19.046 -11.626 21.547 1.00 73.38 187 LYS A O 1
ATOM 1442 N N . ALA A 1 188 ? -17.137 -11.746 22.721 1.00 66.12 188 ALA A N 1
ATOM 1443 C CA . ALA A 1 188 ? -17.088 -13.200 22.682 1.00 66.12 188 ALA A CA 1
ATOM 1444 C C . ALA A 1 188 ? -18.262 -13.766 23.503 1.00 66.12 188 ALA A C 1
ATOM 1446 O O . ALA A 1 188 ? -18.488 -13.358 24.646 1.00 66.12 188 ALA A O 1
ATOM 1447 N N . SER A 1 189 ? -19.030 -14.684 22.910 1.00 60.66 189 SER A N 1
ATOM 1448 C CA . SER A 1 189 ? -20.113 -15.376 23.614 1.00 60.66 189 SER A CA 1
ATOM 1449 C C . SER A 1 189 ? -19.541 -16.115 24.827 1.00 60.66 189 SER A C 1
ATOM 1451 O O . SER A 1 189 ? -18.553 -16.839 24.693 1.00 60.66 189 SER A O 1
ATOM 1453 N N . LYS A 1 190 ? -20.145 -15.928 26.009 1.00 58.34 190 LYS A N 1
ATOM 1454 C CA . LYS A 1 190 ? -19.864 -16.778 27.172 1.00 58.34 190 LYS A CA 1
ATOM 1455 C C . LYS A 1 190 ? -20.421 -18.163 26.854 1.00 58.34 190 LYS A C 1
ATOM 1457 O O . LYS A 1 190 ? -21.630 -18.365 26.957 1.00 58.34 190 LYS A O 1
ATOM 1462 N N . ARG A 1 191 ? -19.550 -19.068 26.422 1.00 49.28 191 ARG A N 1
ATOM 1463 C CA . ARG A 1 191 ? -19.842 -20.496 26.340 1.00 49.28 191 ARG A CA 1
ATOM 1464 C C . ARG A 1 191 ? -19.210 -21.208 27.521 1.00 49.28 191 ARG A C 1
ATOM 1466 O O . ARG A 1 191 ? -18.089 -20.800 27.895 1.00 49.28 191 ARG A O 1
#

Mean predicted aligned error: 7.34 Å

Secondary structure (DSSP, 8-state):
-HHHHHHHHHHHHHHHHHHHHHS-HHHHHHHHHHHHHHHHHHHHHHHHHHHHTTT---HHHHHHHHHHHHHHHIIIIIIIIHHHHHHHHHHHHTSTTTHHHHHHHHHHHHHHHTTHHHHHHHHHHHHH-EE------TTS-TT-PPPEEE-HHHHHHHHHHHHHHHHHHHHHHHHHHHTTS-GGGGPPP--

Solvent-accessible surface area (backbone atoms only — not comparable to full-atom values): 10486 Å² total; per-residue (Å²): 110,68,81,76,39,45,66,57,38,54,54,41,35,58,56,34,53,58,48,39,72,75,44,56,26,54,57,41,20,50,54,14,49,54,52,35,53,61,58,55,64,49,51,65,55,52,53,54,52,36,60,74,47,79,66,61,79,49,72,68,57,52,53,50,52,50,51,53,50,45,54,40,48,36,20,48,52,19,27,27,47,44,13,51,50,51,43,42,50,57,44,17,58,46,28,74,94,48,21,68,63,48,36,50,49,53,50,52,53,51,55,48,66,74,45,61,58,56,60,54,51,53,56,47,26,62,72,54,40,41,58,51,93,63,86,71,58,94,84,55,64,95,77,72,67,48,63,70,75,40,62,16,61,60,57,50,55,61,60,45,48,59,54,50,51,52,51,48,55,50,45,69,60,49,39,64,53,62,68,67,57,60,64,75,80,49,39,75,78,92,123

Organism: Chondrus crispus (NCBI:txid2769)

Radius of gyration: 21.53 Å; Cα contacts (8 Å, |Δi|>4): 152; chains: 1; bounding box: 56×37×57 Å

InterPro domains:
  IPR004752 AmpG-like permease/Acetyl-coenzyme A transporter 1 [PTHR12778] (3-182)
  IPR024371 Acetyl-coenzyme A transporter 1-like [PF13000] (18-187)